Protein AF-A0A7X6VPK9-F1 (afdb_monomer_lite)

pLDDT: mean 90.17, std 12.31, range [36.31, 98.5]

Sequence (215 aa):
MKAKDILNLPKNESSLSIAKSYLQSTTLNIKEQEKLFLFILGILNELDRYQDLLSDGKEYLSQIYEPNETYNQILKLLFDAALKLEQFDLAKHYLNERAKYTKILDNYLITDDNISLKKQAKEPYHELLLMALKEAIPKDYKKKYYLELLDYYLASENYLEAENILNNLKVFTNENYPREELKILMALKKHSKAEELANLYQEDLTIGLIPSVLA

Secondary structure (DSSP, 8-state):
--HHHHTTS-SSHHHHHHHHHHHHHS---HHHHHHHHHHHHHHHHHTT-HHHHHHHHHHHHTT-SS--HHHHHHHHHHHHHHHHTT-HHHHHHHHHHHHHHS-GGGHHHHHHHHHHHHHHTT---HHHHHHHHHS---HHHHHHHHHHHHHHHHHTT-HHHHHHHHHHHHHHH----HHHHHHHHHHTT-HHHHHHHHHHHHHHHHHTT------

Foldseek 3Di:
DDLVVLLPDDLEPVSLVVLVVCLVPDDDDPVSNLSSLLSNLVSCVVVLVLVVLLVSLVVVLVVDPDDDPSNLSSLVSNLVSCVVVVVLVSNVVSLVVSCVVDDPLCCLVSLVSVLSSCVSVVHDNLVSLVVSCVDDHDLVSNLVSLVVNLVVCVVVVVLVSNVVSQVVSCVSPVDDDLVSVLSSCVSVVVVVVSVVSVVVVVVVVVVVPPDPDDD

Radius of gyration: 24.0 Å; chains: 1; bounding box: 74×29×63 Å

Structure (mmCIF, N/CA/C/O backbone):
data_AF-A0A7X6VPK9-F1
#
_entry.id   AF-A0A7X6VPK9-F1
#
loop_
_atom_site.group_PDB
_atom_site.id
_atom_site.type_symbol
_atom_site.label_atom_id
_atom_site.label_alt_id
_atom_site.label_comp_id
_atom_site.label_asym_id
_atom_site.label_entity_id
_atom_site.label_seq_id
_atom_site.pdbx_PDB_ins_code
_atom_site.Cartn_x
_atom_site.Cartn_y
_atom_site.Cartn_z
_atom_site.occupancy
_atom_site.B_iso_or_equiv
_atom_site.auth_seq_id
_atom_site.auth_comp_id
_atom_site.auth_asym_id
_atom_site.auth_atom_id
_atom_site.pdbx_PDB_model_num
ATOM 1 N N . MET A 1 1 ? 7.580 5.435 -35.870 1.00 68.50 1 MET A N 1
ATOM 2 C CA . MET A 1 1 ? 6.936 5.616 -34.554 1.00 68.50 1 MET A CA 1
ATOM 3 C C . MET A 1 1 ? 7.948 6.278 -33.634 1.00 68.50 1 MET A C 1
ATOM 5 O O . MET A 1 1 ? 9.104 5.878 -33.683 1.00 68.50 1 MET A O 1
ATOM 9 N N . LYS A 1 2 ? 7.572 7.328 -32.902 1.00 83.44 2 LYS A N 1
ATOM 10 C CA . LYS A 1 2 ? 8.453 8.018 -31.944 1.00 83.44 2 LYS A CA 1
ATOM 11 C C . LYS A 1 2 ? 8.230 7.457 -30.538 1.00 83.44 2 LYS A C 1
ATOM 13 O O . LYS A 1 2 ? 7.156 6.935 -30.257 1.00 83.44 2 LYS A O 1
ATOM 18 N N . ALA A 1 3 ? 9.188 7.650 -29.629 1.00 81.31 3 ALA A N 1
ATOM 19 C CA . ALA A 1 3 ? 9.074 7.219 -28.229 1.00 81.31 3 ALA A CA 1
ATOM 20 C C . ALA A 1 3 ? 7.762 7.691 -27.572 1.00 81.31 3 ALA A C 1
ATOM 22 O O . ALA A 1 3 ? 7.088 6.922 -26.896 1.00 81.31 3 ALA A O 1
ATOM 23 N N . LYS A 1 4 ? 7.343 8.935 -27.845 1.00 88.00 4 LYS A N 1
ATOM 24 C CA . LYS A 1 4 ? 6.079 9.495 -27.345 1.00 88.00 4 LYS A CA 1
ATOM 25 C C . LYS A 1 4 ? 4.844 8.694 -27.777 1.00 88.00 4 LYS A C 1
ATOM 27 O O . LYS A 1 4 ? 3.903 8.602 -27.000 1.00 88.00 4 LYS A O 1
ATOM 32 N N . ASP A 1 5 ? 4.839 8.131 -28.983 1.00 89.81 5 ASP A N 1
ATOM 33 C CA . ASP A 1 5 ? 3.707 7.342 -29.482 1.00 89.81 5 ASP A CA 1
ATOM 34 C C . ASP A 1 5 ? 3.599 6.020 -28.707 1.00 89.81 5 ASP A C 1
ATOM 36 O O . ASP A 1 5 ? 2.502 5.588 -28.368 1.00 89.81 5 ASP A O 1
ATOM 40 N N . ILE A 1 6 ? 4.747 5.429 -28.358 1.00 92.19 6 ILE A N 1
ATOM 41 C CA . ILE A 1 6 ? 4.839 4.173 -27.600 1.00 92.19 6 ILE A CA 1
ATOM 42 C C . ILE A 1 6 ? 4.345 4.353 -26.169 1.00 92.19 6 ILE A C 1
ATOM 44 O O . ILE A 1 6 ? 3.589 3.525 -25.675 1.00 92.19 6 ILE A O 1
ATOM 48 N N . LEU A 1 7 ? 4.725 5.456 -25.521 1.00 92.94 7 LEU A N 1
ATOM 49 C CA . LEU A 1 7 ? 4.329 5.759 -24.140 1.00 92.94 7 LEU A CA 1
ATOM 50 C C . LEU A 1 7 ? 2.810 5.930 -23.956 1.00 92.94 7 LEU A C 1
ATOM 52 O O . LEU A 1 7 ? 2.336 5.913 -22.825 1.00 92.94 7 LEU A O 1
ATOM 56 N N . ASN A 1 8 ? 2.054 6.103 -25.046 1.00 93.94 8 ASN A N 1
ATOM 57 C CA . ASN A 1 8 ? 0.594 6.223 -25.023 1.00 93.94 8 ASN A CA 1
ATOM 58 C C . ASN A 1 8 ? -0.126 4.913 -25.379 1.00 93.94 8 ASN A C 1
ATOM 60 O O . ASN A 1 8 ? -1.355 4.896 -25.453 1.00 93.94 8 ASN A O 1
ATOM 64 N N . LEU A 1 9 ? 0.608 3.830 -25.649 1.00 94.19 9 LEU A N 1
ATOM 65 C CA . LEU A 1 9 ? -0.001 2.543 -25.962 1.00 94.19 9 LEU A CA 1
ATOM 66 C C . LEU A 1 9 ? -0.698 1.950 -24.724 1.00 94.19 9 LEU A C 1
ATOM 68 O O . LEU A 1 9 ? -0.256 2.173 -23.594 1.00 94.19 9 LEU A O 1
ATOM 72 N N . PRO A 1 10 ? -1.768 1.154 -24.913 1.00 95.12 10 PRO A N 1
ATOM 73 C CA . PRO A 1 10 ? -2.389 0.425 -23.812 1.00 95.12 10 PRO A CA 1
ATOM 74 C C . PRO A 1 10 ? -1.385 -0.537 -23.176 1.00 95.12 10 PRO A C 1
ATOM 76 O O . PRO A 1 10 ? -0.565 -1.131 -23.873 1.00 95.12 10 PRO A O 1
ATOM 79 N N . LYS A 1 11 ? -1.459 -0.739 -21.862 1.00 94.69 11 LYS A N 1
ATOM 80 C CA . LYS A 1 11 ? -0.531 -1.628 -21.160 1.00 94.69 11 LYS A CA 1
ATOM 81 C C . LYS A 1 11 ? -0.928 -3.098 -21.347 1.00 94.69 11 LYS A C 1
ATOM 83 O O . LYS A 1 11 ? -1.770 -3.613 -20.625 1.00 94.69 11 LYS A O 1
ATOM 88 N N . ASN A 1 12 ? -0.360 -3.754 -22.357 1.00 96.50 12 ASN A N 1
ATOM 89 C CA . ASN A 1 12 ? -0.596 -5.164 -22.674 1.00 96.50 12 ASN A CA 1
ATOM 90 C C . ASN A 1 12 ? 0.651 -5.817 -23.305 1.00 96.50 12 ASN A C 1
ATOM 92 O O . ASN A 1 12 ? 1.631 -5.135 -23.604 1.00 96.50 12 ASN A O 1
ATOM 96 N N . GLU A 1 13 ? 0.604 -7.131 -23.546 1.00 95.62 13 GLU A N 1
ATOM 97 C CA . GLU A 1 13 ? 1.726 -7.912 -24.105 1.00 95.62 13 GLU A CA 1
ATOM 98 C C . GLU A 1 13 ? 2.218 -7.411 -25.479 1.00 95.62 13 GLU A C 1
ATOM 100 O O . GLU A 1 13 ? 3.420 -7.408 -25.766 1.00 95.62 13 GLU A O 1
ATOM 105 N N . SER A 1 14 ? 1.312 -6.924 -26.335 1.00 95.88 14 SER A N 1
ATOM 106 C CA . SER A 1 14 ? 1.700 -6.363 -27.639 1.00 95.88 14 SER A CA 1
ATOM 107 C C . SER A 1 14 ? 2.510 -5.080 -27.465 1.00 95.88 14 SER A C 1
ATOM 109 O O . SER A 1 14 ? 3.576 -4.930 -28.061 1.00 95.88 14 SER A O 1
ATOM 111 N N . SER A 1 15 ? 2.051 -4.177 -26.598 1.00 96.31 15 SER A N 1
ATOM 112 C CA . SER A 1 15 ? 2.765 -2.940 -26.279 1.00 96.31 15 SER A CA 1
ATOM 113 C C . SER A 1 15 ? 4.097 -3.199 -25.580 1.00 96.31 15 SER A C 1
ATOM 115 O O . SER A 1 15 ? 5.062 -2.489 -25.851 1.00 96.31 15 SER A O 1
ATOM 117 N N . LEU A 1 16 ? 4.182 -4.235 -24.736 1.00 96.25 16 LEU A N 1
ATOM 118 C CA . LEU A 1 16 ? 5.433 -4.663 -24.106 1.00 96.25 16 LEU A CA 1
ATOM 119 C C . LEU A 1 16 ? 6.471 -5.062 -25.158 1.00 96.25 16 LEU A C 1
ATOM 121 O O . LEU A 1 16 ? 7.607 -4.588 -25.122 1.00 96.25 16 LEU A O 1
ATOM 125 N N . SER A 1 17 ? 6.057 -5.891 -26.118 1.00 95.06 17 SER A N 1
ATOM 126 C CA . SER A 1 17 ? 6.907 -6.340 -27.225 1.00 95.06 17 SER A CA 1
ATOM 127 C C . SER A 1 17 ? 7.396 -5.153 -28.054 1.00 95.06 17 SER A C 1
ATOM 129 O O . SER A 1 17 ? 8.593 -5.005 -28.290 1.00 95.06 17 SER A O 1
ATOM 131 N N . ILE A 1 18 ? 6.478 -4.253 -28.417 1.00 95.19 18 ILE A N 1
ATOM 132 C CA . ILE A 1 18 ? 6.784 -3.029 -29.164 1.00 95.19 18 ILE A CA 1
ATOM 133 C C . ILE A 1 18 ? 7.797 -2.154 -28.412 1.00 95.19 18 ILE A C 1
ATOM 135 O O . ILE A 1 18 ? 8.779 -1.700 -29.003 1.00 95.19 18 ILE A O 1
ATOM 139 N N . ALA A 1 19 ? 7.573 -1.916 -27.118 1.00 94.94 19 ALA A N 1
ATOM 140 C CA . ALA A 1 19 ? 8.435 -1.067 -26.304 1.00 94.94 19 ALA A CA 1
ATOM 141 C C . ALA A 1 19 ? 9.838 -1.669 -26.132 1.00 94.94 19 ALA A C 1
ATOM 143 O O . ALA A 1 19 ? 10.826 -0.956 -26.321 1.00 94.94 19 ALA A O 1
ATOM 144 N N . LYS A 1 20 ? 9.940 -2.980 -25.854 1.00 93.69 20 LYS A N 1
ATOM 145 C CA . LYS A 1 20 ? 11.228 -3.687 -25.745 1.00 93.69 20 LYS A CA 1
ATOM 146 C C . LYS A 1 20 ? 11.998 -3.667 -27.068 1.00 93.69 20 LYS A C 1
ATOM 148 O O . LYS A 1 20 ? 13.184 -3.341 -27.068 1.00 93.69 20 LYS A O 1
ATOM 153 N N . SER A 1 21 ? 11.336 -3.934 -28.196 1.00 93.75 21 SER A N 1
ATOM 154 C CA . SER A 1 21 ? 11.979 -3.860 -29.514 1.00 93.75 21 SER A CA 1
ATOM 155 C C . SER A 1 21 ? 12.481 -2.453 -29.826 1.00 93.75 21 SER A C 1
ATOM 157 O O . SER A 1 21 ? 13.609 -2.297 -30.282 1.00 93.75 21 SER A O 1
ATOM 159 N N . TYR A 1 22 ? 11.684 -1.421 -29.536 1.00 93.94 22 TYR A N 1
ATOM 160 C CA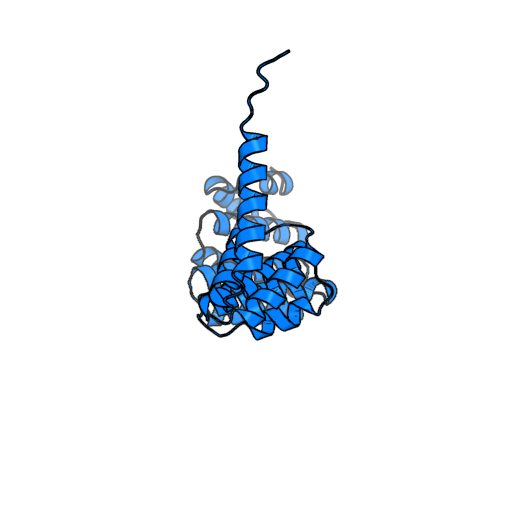 . TYR A 1 22 ? 12.078 -0.038 -29.797 1.00 93.94 22 TYR A CA 1
ATOM 161 C C . TYR A 1 22 ? 13.283 0.404 -28.958 1.00 93.94 22 TYR A C 1
ATOM 163 O O . TYR A 1 22 ? 14.151 1.104 -29.481 1.00 93.94 22 TYR A O 1
ATOM 171 N N . LEU A 1 23 ? 13.356 -0.033 -27.694 1.00 89.88 23 LEU A N 1
ATOM 172 C CA . LEU A 1 23 ? 14.494 0.208 -26.801 1.00 89.88 23 LEU A CA 1
ATOM 173 C C . LEU A 1 23 ? 15.796 -0.406 -27.348 1.00 89.88 23 LEU A C 1
ATOM 175 O O . LEU A 1 23 ? 16.858 0.187 -27.196 1.00 89.88 23 LEU A O 1
ATOM 179 N N . GLN A 1 24 ? 15.716 -1.568 -28.003 1.00 88.31 24 GLN A N 1
ATOM 180 C CA . GLN A 1 24 ? 16.872 -2.261 -28.588 1.00 88.31 24 GLN A CA 1
ATOM 181 C C . GLN A 1 24 ? 17.277 -1.710 -29.960 1.00 88.31 24 GLN A C 1
ATOM 183 O O . GLN A 1 24 ? 18.457 -1.702 -30.302 1.00 88.31 24 GLN A O 1
ATOM 188 N N . SER A 1 25 ? 16.307 -1.280 -30.771 1.00 87.56 25 SER A N 1
ATOM 189 C CA . SER A 1 25 ? 16.537 -0.910 -32.172 1.00 87.56 25 SER A CA 1
ATOM 190 C C . SER A 1 25 ? 16.832 0.573 -32.392 1.00 87.56 25 SER A C 1
ATOM 192 O O . SER A 1 25 ? 17.118 0.968 -33.522 1.00 87.56 25 SER A O 1
ATOM 194 N N . THR A 1 26 ? 16.695 1.410 -31.361 1.00 88.69 26 THR A N 1
ATOM 195 C CA . THR A 1 26 ? 16.714 2.871 -31.503 1.00 88.69 26 THR A CA 1
ATOM 196 C C . THR A 1 26 ? 17.676 3.506 -30.512 1.00 88.69 26 THR A C 1
ATOM 198 O O . THR A 1 26 ? 17.594 3.258 -29.314 1.00 88.69 26 THR A O 1
ATOM 201 N N . THR A 1 27 ? 18.542 4.399 -30.991 1.00 88.25 27 THR A N 1
ATOM 202 C CA . THR A 1 27 ? 19.363 5.240 -30.113 1.00 88.25 27 THR A CA 1
ATOM 203 C C . THR A 1 27 ? 18.486 6.309 -29.463 1.00 88.25 27 THR A C 1
ATOM 205 O O . THR A 1 27 ? 17.995 7.211 -30.144 1.00 88.25 27 THR A O 1
ATOM 208 N N . LEU A 1 28 ? 18.286 6.208 -28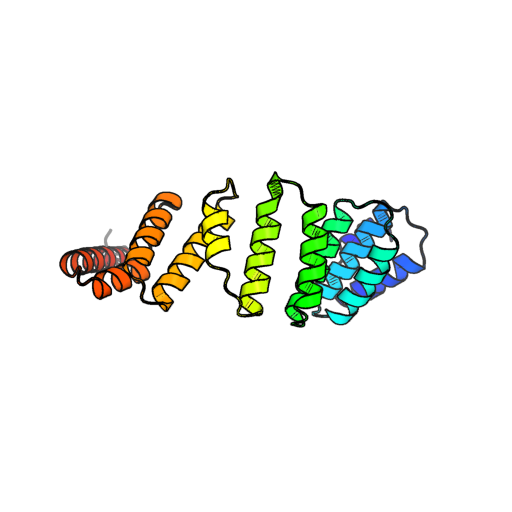.151 1.00 87.25 28 LEU A N 1
ATOM 209 C CA . LEU A 1 28 ? 17.494 7.145 -27.353 1.00 87.25 28 LEU A CA 1
ATOM 210 C C . LEU A 1 28 ? 18.401 8.018 -26.493 1.00 87.25 28 LEU A C 1
ATOM 212 O O . LEU A 1 28 ? 19.494 7.607 -26.106 1.00 87.25 28 LEU A O 1
ATOM 216 N N . ASN A 1 29 ? 17.937 9.223 -26.163 1.00 90.00 29 ASN A N 1
ATOM 217 C CA . ASN A 1 29 ? 18.582 9.975 -25.091 1.00 90.00 29 ASN A CA 1
ATOM 218 C C . ASN A 1 29 ? 18.190 9.398 -23.719 1.00 90.00 29 ASN A C 1
ATOM 220 O O . ASN A 1 29 ? 17.161 8.734 -23.589 1.00 90.00 29 ASN A O 1
ATOM 224 N N . ILE A 1 30 ? 18.977 9.712 -22.687 1.00 87.50 30 ILE A N 1
ATOM 225 C CA . ILE A 1 30 ? 18.808 9.170 -21.327 1.00 87.50 30 ILE A CA 1
ATOM 226 C C . ILE A 1 30 ? 17.374 9.358 -20.806 1.00 87.50 30 ILE A C 1
ATOM 228 O O . ILE A 1 30 ? 16.777 8.417 -20.297 1.00 87.50 30 ILE A O 1
ATOM 232 N N . LYS A 1 31 ? 16.768 10.536 -21.004 1.00 87.94 31 LYS A N 1
ATOM 233 C CA . LYS A 1 31 ? 15.406 10.820 -20.513 1.00 87.94 31 LYS A CA 1
ATOM 234 C C . LYS A 1 31 ? 14.332 10.020 -21.249 1.00 87.94 31 LYS A C 1
ATOM 236 O O . LYS A 1 31 ? 13.313 9.663 -20.662 1.00 87.94 31 LYS A O 1
ATOM 241 N N . GLU A 1 32 ? 14.503 9.796 -22.549 1.00 90.19 32 GLU A N 1
ATOM 242 C CA . GLU A 1 32 ? 13.591 8.955 -23.333 1.00 90.19 32 GLU A CA 1
ATOM 243 C C . GLU A 1 32 ? 13.724 7.488 -22.935 1.00 90.19 32 GLU A C 1
ATOM 245 O O . GLU A 1 32 ? 12.709 6.809 -22.781 1.00 90.19 32 GLU A O 1
ATOM 250 N N . GLN A 1 33 ? 14.958 7.033 -22.717 1.00 89.56 33 GLN A N 1
ATOM 251 C CA . GLN A 1 33 ? 15.260 5.690 -22.242 1.00 89.56 33 GLN A CA 1
ATOM 252 C C . GLN A 1 33 ? 14.630 5.436 -20.866 1.00 89.56 33 GLN A C 1
ATOM 254 O O . GLN A 1 33 ? 13.907 4.460 -20.709 1.00 89.56 33 GLN A O 1
ATOM 259 N N . GLU A 1 34 ? 14.821 6.349 -19.911 1.00 90.12 34 GLU A N 1
ATOM 260 C CA . GLU A 1 34 ? 14.220 6.315 -18.570 1.00 90.12 34 GLU A CA 1
ATOM 261 C C . GLU A 1 34 ? 12.697 6.189 -18.605 1.00 90.12 34 GLU A C 1
ATOM 263 O O . GLU A 1 34 ? 12.121 5.301 -17.978 1.00 90.12 34 GLU A O 1
ATOM 268 N N . LYS A 1 35 ? 12.029 7.051 -19.378 1.00 91.69 35 LYS A N 1
ATOM 269 C CA . LYS A 1 35 ? 10.565 7.033 -19.487 1.00 91.69 35 LYS A CA 1
ATOM 270 C C . LYS A 1 35 ? 10.048 5.760 -20.137 1.00 91.69 35 LYS A C 1
ATOM 272 O O . LYS A 1 35 ? 9.039 5.217 -19.694 1.00 91.69 35 LYS A O 1
ATOM 277 N N . LEU A 1 36 ? 10.712 5.301 -21.197 1.00 93.25 36 LEU A N 1
ATOM 278 C CA . LEU A 1 36 ? 10.318 4.081 -21.891 1.00 93.25 36 LEU A CA 1
ATOM 279 C C . LEU A 1 36 ? 10.530 2.852 -21.011 1.00 93.25 36 LEU A C 1
ATOM 281 O O . LEU A 1 36 ? 9.686 1.961 -20.991 1.00 93.25 36 LEU A O 1
ATOM 285 N N . PHE A 1 37 ? 11.619 2.828 -20.250 1.00 93.69 37 PHE A N 1
ATOM 286 C CA . PHE A 1 37 ? 11.896 1.749 -19.323 1.00 93.69 37 PHE A CA 1
ATOM 287 C C . PHE A 1 37 ? 10.881 1.708 -18.174 1.00 93.69 37 PHE A C 1
ATOM 289 O O . PHE A 1 37 ? 10.302 0.658 -17.898 1.00 93.69 37 PHE A O 1
ATOM 296 N N . LEU A 1 38 ? 10.566 2.859 -17.574 1.00 95.00 38 LEU A N 1
ATOM 297 C CA . LEU A 1 38 ? 9.499 2.955 -16.578 1.00 95.00 38 LEU A CA 1
ATOM 298 C C . LEU A 1 38 ? 8.146 2.490 -17.142 1.00 95.00 38 LEU A C 1
ATOM 300 O O . LEU A 1 38 ? 7.399 1.795 -16.458 1.00 95.00 38 LEU A O 1
ATOM 304 N N . PHE A 1 39 ? 7.837 2.831 -18.396 1.00 96.12 39 PHE A N 1
ATOM 305 C CA . PHE A 1 39 ? 6.634 2.348 -19.074 1.00 96.12 39 PHE A CA 1
ATOM 306 C C . PHE A 1 39 ? 6.637 0.822 -19.244 1.00 96.12 39 PHE A C 1
ATOM 308 O O . PHE A 1 39 ? 5.626 0.190 -18.951 1.00 96.12 39 PHE A O 1
ATOM 315 N N . ILE A 1 40 ? 7.765 0.220 -19.641 1.00 96.81 40 ILE A N 1
ATOM 316 C CA . ILE A 1 40 ? 7.929 -1.241 -19.732 1.00 96.81 40 ILE A CA 1
ATOM 317 C C . ILE A 1 40 ? 7.657 -1.906 -18.380 1.00 96.81 40 ILE A C 1
ATOM 319 O O . ILE A 1 40 ? 6.836 -2.821 -18.318 1.00 96.81 40 ILE A O 1
ATOM 323 N N . LEU A 1 41 ? 8.278 -1.428 -17.295 1.00 97.62 41 LEU A N 1
ATOM 324 C CA . LEU A 1 41 ? 8.013 -1.958 -15.952 1.00 97.62 41 LEU A CA 1
ATOM 325 C C . LEU A 1 41 ? 6.550 -1.764 -15.546 1.00 97.62 41 LEU A C 1
ATOM 327 O O . LEU A 1 41 ? 5.939 -2.656 -14.963 1.00 97.62 41 LEU A O 1
ATOM 331 N N . GLY A 1 42 ? 5.969 -0.619 -15.905 1.00 97.25 42 GLY A N 1
ATOM 332 C CA . GLY A 1 42 ? 4.556 -0.339 -15.707 1.00 97.25 42 GLY A CA 1
ATOM 333 C C . GLY A 1 42 ? 3.649 -1.337 -16.425 1.00 97.25 42 GLY A C 1
ATOM 334 O O . GLY A 1 42 ? 2.620 -1.691 -15.865 1.00 97.25 42 GLY A O 1
ATOM 335 N N . ILE A 1 43 ? 4.012 -1.811 -17.623 1.00 97.81 43 ILE A N 1
ATOM 336 C CA . ILE A 1 43 ? 3.274 -2.872 -18.325 1.00 97.81 43 ILE A CA 1
ATOM 337 C C . ILE A 1 43 ? 3.444 -4.215 -17.612 1.00 97.81 43 ILE A C 1
ATOM 339 O O . ILE A 1 43 ? 2.453 -4.903 -17.390 1.00 97.81 43 ILE A O 1
ATOM 343 N N . LEU A 1 44 ? 4.673 -4.578 -17.230 1.00 98.25 44 LEU A N 1
ATOM 344 C CA . LEU A 1 44 ? 4.935 -5.829 -16.508 1.00 98.25 44 LEU A CA 1
ATOM 345 C C . LEU A 1 44 ? 4.129 -5.910 -15.205 1.00 98.25 44 LEU A C 1
ATOM 347 O O . LEU A 1 44 ? 3.611 -6.975 -14.882 1.00 98.25 44 LEU A O 1
ATOM 351 N N . ASN A 1 45 ? 3.975 -4.783 -14.504 1.00 97.25 45 ASN A N 1
ATOM 352 C CA . ASN A 1 45 ? 3.168 -4.696 -13.293 1.00 97.25 45 ASN A CA 1
ATOM 353 C C . ASN A 1 45 ? 1.678 -4.984 -13.548 1.00 97.25 45 ASN A C 1
ATOM 355 O O . ASN A 1 45 ? 1.086 -5.750 -12.801 1.00 97.25 45 ASN A O 1
ATOM 359 N N . GLU A 1 46 ? 1.067 -4.408 -14.594 1.00 96.94 46 GLU A N 1
ATOM 360 C CA . GLU A 1 46 ? -0.352 -4.680 -14.924 1.00 96.94 46 GLU A CA 1
ATOM 361 C C . GLU A 1 46 ? -0.595 -6.124 -15.372 1.00 96.94 46 GLU A C 1
ATOM 363 O O . GLU A 1 46 ? -1.705 -6.632 -15.268 1.00 96.94 46 GLU A O 1
ATOM 368 N N . LEU A 1 47 ? 0.433 -6.767 -15.928 1.00 97.25 47 LEU A N 1
ATOM 369 C CA . LEU A 1 47 ? 0.372 -8.149 -16.398 1.00 97.25 47 LEU A CA 1
ATOM 370 C C . LEU A 1 47 ? 0.723 -9.160 -15.296 1.00 97.25 47 LEU A C 1
ATOM 372 O O . LEU A 1 47 ? 0.887 -10.340 -15.599 1.00 97.25 47 LEU A O 1
ATOM 376 N N . ASP A 1 48 ? 0.895 -8.706 -14.049 1.00 97.88 48 ASP A N 1
ATOM 377 C CA . ASP A 1 48 ? 1.326 -9.518 -12.904 1.00 97.88 48 ASP A CA 1
ATOM 378 C C . ASP A 1 48 ? 2.654 -10.274 -13.143 1.00 97.88 48 ASP A C 1
ATOM 380 O O . ASP A 1 48 ? 2.964 -11.279 -12.497 1.00 97.88 48 ASP A O 1
ATOM 384 N N . ARG A 1 49 ? 3.501 -9.779 -14.057 1.00 98.06 49 ARG A N 1
ATOM 385 C CA . ARG A 1 49 ? 4.809 -10.364 -14.400 1.00 98.06 49 ARG A CA 1
ATOM 386 C C . ARG A 1 49 ? 5.899 -9.866 -13.456 1.00 98.06 49 ARG A C 1
ATOM 388 O O . ARG A 1 49 ? 6.920 -9.317 -13.869 1.00 98.06 49 ARG A O 1
ATOM 395 N N . TYR A 1 50 ? 5.676 -10.064 -12.160 1.00 98.31 50 TYR A N 1
ATOM 396 C CA . TYR A 1 50 ? 6.503 -9.491 -11.097 1.00 98.31 50 TYR A CA 1
ATOM 397 C C . TYR A 1 50 ? 7.959 -9.978 -11.113 1.00 98.31 50 TYR A C 1
ATOM 399 O O . TYR A 1 50 ? 8.861 -9.195 -10.836 1.00 98.31 50 TYR A O 1
ATOM 407 N N . GLN A 1 51 ? 8.214 -11.240 -11.478 1.00 98.00 51 GLN A N 1
ATOM 408 C CA . GLN A 1 51 ? 9.584 -11.771 -11.576 1.00 98.00 51 GLN A CA 1
ATOM 409 C C . GLN A 1 51 ? 10.388 -11.070 -12.679 1.00 98.00 51 GLN A C 1
ATOM 411 O O . GLN A 1 51 ? 11.528 -10.665 -12.455 1.00 98.00 51 GLN A O 1
ATOM 416 N N . ASP A 1 52 ? 9.772 -10.866 -13.847 1.00 97.56 52 ASP A N 1
ATOM 417 C CA . ASP A 1 52 ? 10.402 -10.149 -14.958 1.00 97.56 52 ASP A CA 1
ATOM 418 C C . ASP A 1 52 ? 10.614 -8.676 -14.603 1.00 97.56 52 ASP A C 1
ATOM 420 O O . ASP A 1 52 ? 11.671 -8.119 -14.885 1.00 97.56 52 ASP A O 1
ATOM 424 N N . LEU A 1 53 ? 9.641 -8.058 -13.921 1.00 98.19 53 LEU A N 1
ATOM 425 C CA . LEU A 1 53 ? 9.752 -6.687 -13.420 1.00 98.19 53 LEU A CA 1
ATOM 426 C C . LEU A 1 53 ? 10.952 -6.543 -12.475 1.00 98.19 53 LEU A C 1
ATOM 428 O O . LEU A 1 53 ? 11.745 -5.615 -12.637 1.00 98.19 53 LEU A O 1
ATOM 432 N N . LEU A 1 54 ? 11.116 -7.470 -11.524 1.00 98.00 54 LEU A N 1
ATOM 433 C CA . LEU A 1 54 ? 12.250 -7.479 -10.600 1.00 98.00 54 LEU A CA 1
ATOM 434 C C . LEU A 1 54 ? 13.588 -7.642 -11.325 1.00 98.00 54 LEU A C 1
ATOM 436 O O . LEU A 1 54 ? 14.534 -6.911 -11.025 1.00 98.00 54 LEU A O 1
ATOM 440 N N . SER A 1 55 ? 13.667 -8.583 -12.270 1.00 96.75 55 SER A N 1
ATOM 441 C CA . SER A 1 55 ? 14.882 -8.837 -13.047 1.00 96.75 55 SER A CA 1
ATOM 442 C C . SER A 1 55 ? 15.274 -7.615 -13.879 1.00 96.75 55 SER A C 1
ATOM 444 O O . SER A 1 55 ? 16.362 -7.066 -13.686 1.00 96.75 55 SER A O 1
ATOM 446 N N . ASP A 1 56 ? 14.366 -7.150 -14.741 1.00 94.69 56 ASP A N 1
ATOM 447 C CA . ASP A 1 56 ? 14.605 -6.028 -15.649 1.00 94.69 56 ASP A CA 1
ATOM 448 C C . ASP A 1 56 ? 14.911 -4.756 -14.839 1.00 94.69 56 ASP A C 1
ATOM 450 O O . ASP A 1 56 ? 15.885 -4.047 -15.103 1.00 94.69 56 ASP A O 1
ATOM 454 N N . GLY A 1 57 ? 14.104 -4.456 -13.815 1.00 95.50 57 GLY A N 1
ATOM 455 C CA . GLY A 1 57 ? 14.260 -3.238 -13.024 1.00 95.50 57 GLY A CA 1
ATOM 456 C C . GLY A 1 57 ? 15.559 -3.201 -12.219 1.00 95.50 57 GLY A C 1
ATOM 457 O O . GLY A 1 57 ? 16.195 -2.149 -12.148 1.00 95.50 57 GLY A O 1
ATOM 458 N N . LYS A 1 58 ? 16.011 -4.335 -11.668 1.00 94.25 58 LYS A N 1
ATOM 459 C CA . LYS A 1 58 ? 17.313 -4.421 -10.987 1.00 94.25 58 LYS A CA 1
ATOM 460 C C . LYS A 1 58 ? 18.472 -4.184 -11.953 1.00 94.25 58 LYS A C 1
ATOM 462 O O . LYS A 1 58 ? 19.402 -3.454 -11.609 1.00 94.25 58 LYS A O 1
ATOM 467 N N . GLU A 1 59 ? 18.423 -4.795 -13.136 1.00 92.12 59 GLU A N 1
ATOM 468 C CA . GLU A 1 59 ? 19.439 -4.593 -14.170 1.00 92.12 59 GLU A CA 1
ATOM 469 C C . GLU A 1 59 ? 19.532 -3.112 -14.543 1.00 92.12 59 GLU A C 1
ATOM 471 O O . GLU A 1 59 ? 20.618 -2.535 -14.538 1.00 92.12 59 GLU A O 1
ATOM 476 N N . TYR A 1 60 ? 18.393 -2.461 -14.757 1.00 90.69 60 TYR A N 1
ATOM 477 C CA . TYR A 1 60 ? 18.365 -1.052 -15.114 1.00 90.69 60 TYR A CA 1
ATOM 478 C C . TYR A 1 60 ? 18.866 -0.123 -14.003 1.00 90.69 60 TYR A C 1
ATOM 480 O O . TYR A 1 60 ? 19.667 0.771 -14.272 1.00 90.69 60 TYR A O 1
ATOM 488 N N . LEU A 1 61 ? 18.471 -0.346 -12.742 1.00 90.44 61 LEU A N 1
ATOM 489 C CA . LEU A 1 61 ? 18.974 0.469 -11.628 1.00 90.44 61 LEU A CA 1
ATOM 490 C C . LEU A 1 61 ? 20.497 0.378 -11.477 1.00 90.44 61 LEU A C 1
ATOM 492 O O . LEU A 1 61 ? 21.111 1.357 -11.061 1.00 90.44 61 LEU A O 1
ATOM 496 N N . SER A 1 62 ? 21.116 -0.750 -11.848 1.00 88.19 62 SER A N 1
ATOM 497 C CA . SER A 1 62 ? 22.581 -0.899 -11.817 1.00 88.19 62 SER A CA 1
ATOM 498 C C . SER A 1 62 ? 23.318 -0.014 -12.833 1.00 88.19 62 SER A C 1
ATOM 500 O O . SER A 1 62 ? 24.523 0.194 -12.706 1.00 88.19 62 SER A O 1
ATOM 502 N N . GLN A 1 63 ? 22.597 0.524 -13.820 1.00 86.38 63 GLN A N 1
ATOM 503 C CA . GLN A 1 63 ? 23.128 1.382 -14.881 1.00 86.38 63 GLN A CA 1
ATOM 504 C C . GLN A 1 63 ? 22.904 2.878 -14.601 1.00 86.38 63 GLN A C 1
ATOM 506 O O . GLN A 1 63 ? 23.438 3.722 -15.322 1.00 86.38 63 GLN A O 1
ATOM 511 N N . ILE A 1 64 ? 22.127 3.228 -13.569 1.00 82.88 64 ILE A N 1
ATOM 512 C CA . ILE A 1 64 ? 21.867 4.623 -13.200 1.00 82.88 64 ILE A CA 1
ATOM 513 C C . ILE A 1 64 ? 22.967 5.124 -12.265 1.00 82.88 64 ILE A C 1
ATOM 515 O O . ILE A 1 64 ? 23.124 4.643 -11.146 1.00 82.88 64 ILE A O 1
ATOM 519 N N . TYR A 1 65 ? 23.692 6.147 -12.718 1.00 74.88 65 TYR A N 1
ATOM 520 C CA . TYR A 1 65 ? 24.743 6.799 -11.933 1.00 74.88 65 TYR A CA 1
ATOM 521 C C . TYR A 1 65 ? 24.198 7.816 -10.925 1.00 74.88 65 TYR A C 1
ATOM 523 O O . TYR A 1 65 ? 24.724 7.924 -9.820 1.00 74.88 65 TYR A O 1
ATOM 531 N N . GLU A 1 66 ? 23.145 8.553 -11.291 1.00 82.62 66 GLU A N 1
ATOM 532 C CA . GLU A 1 66 ? 22.565 9.608 -10.458 1.00 82.62 66 GLU A CA 1
ATOM 533 C C . GLU A 1 66 ? 21.075 9.345 -10.191 1.00 82.62 66 GLU A C 1
ATOM 535 O O . GLU A 1 66 ? 20.266 9.376 -11.124 1.00 82.62 66 GLU A O 1
ATOM 540 N N . PRO A 1 67 ? 20.688 9.099 -8.927 1.00 84.25 67 PRO A N 1
ATOM 541 C CA . PRO A 1 67 ? 19.295 8.928 -8.539 1.00 84.25 67 PRO A CA 1
ATOM 542 C C . PRO A 1 67 ? 18.454 10.154 -8.895 1.00 84.25 67 PRO A C 1
ATOM 544 O O . PRO A 1 67 ? 18.790 11.291 -8.562 1.00 84.25 67 PRO A O 1
ATOM 547 N N . ASN A 1 68 ? 17.327 9.910 -9.552 1.00 85.56 68 ASN A N 1
ATOM 548 C CA . ASN A 1 68 ? 16.373 10.933 -9.953 1.00 85.56 68 ASN A CA 1
ATOM 549 C C . ASN A 1 68 ? 14.930 10.486 -9.662 1.00 85.56 68 ASN A C 1
ATOM 551 O O . ASN A 1 68 ? 14.687 9.466 -9.017 1.00 85.56 68 ASN A O 1
ATOM 555 N N . GLU A 1 69 ? 13.955 11.262 -10.128 1.00 86.75 69 GLU A N 1
ATOM 556 C CA . GLU A 1 69 ? 12.537 10.945 -9.939 1.00 86.75 69 GLU A CA 1
ATOM 557 C C . GLU A 1 69 ? 12.163 9.573 -10.532 1.00 86.75 69 GLU A C 1
ATOM 559 O O . GLU A 1 69 ? 11.490 8.778 -9.878 1.00 86.75 69 GLU A O 1
ATOM 564 N N . THR A 1 70 ? 12.661 9.248 -11.731 1.00 88.25 70 THR A N 1
ATOM 565 C CA . THR A 1 70 ? 12.441 7.939 -12.366 1.00 88.25 70 THR A CA 1
ATOM 566 C C . THR A 1 70 ? 13.032 6.814 -11.519 1.00 88.25 70 THR A C 1
ATOM 568 O O . THR A 1 70 ? 12.387 5.788 -11.326 1.00 88.25 70 THR A O 1
ATOM 571 N N . TYR A 1 71 ? 14.229 7.012 -10.960 1.00 90.38 71 TYR A N 1
ATOM 572 C CA . TYR A 1 71 ? 14.867 6.047 -10.062 1.00 90.38 71 TYR A CA 1
ATOM 573 C C . TYR A 1 71 ? 13.972 5.718 -8.854 1.00 90.38 71 TYR A C 1
ATOM 575 O O . TYR A 1 71 ? 13.756 4.546 -8.544 1.00 90.38 71 TYR A O 1
ATOM 583 N N . ASN A 1 72 ? 13.378 6.733 -8.213 1.00 91.25 72 ASN A N 1
ATOM 584 C CA . ASN A 1 72 ? 12.449 6.533 -7.092 1.00 91.25 72 ASN A CA 1
ATOM 585 C C . ASN A 1 72 ? 11.180 5.770 -7.524 1.00 91.25 72 ASN A C 1
ATOM 587 O O . ASN A 1 72 ? 10.732 4.859 -6.825 1.00 91.25 72 ASN A O 1
ATOM 591 N N . GLN A 1 73 ? 10.634 6.084 -8.703 1.00 93.62 73 GLN A N 1
ATOM 592 C CA . GLN A 1 73 ? 9.455 5.403 -9.252 1.00 93.62 73 GLN A CA 1
ATOM 593 C C . GLN A 1 73 ? 9.729 3.929 -9.580 1.00 93.62 73 GLN A C 1
ATOM 595 O O . GLN A 1 73 ? 8.890 3.071 -9.309 1.00 93.62 73 GLN A O 1
ATOM 600 N N . ILE A 1 74 ? 10.917 3.611 -10.097 1.00 95.06 74 ILE A N 1
ATOM 601 C CA . ILE A 1 74 ? 11.334 2.225 -10.335 1.00 95.06 74 ILE A CA 1
ATOM 602 C C . ILE A 1 74 ? 11.493 1.477 -9.011 1.00 95.06 74 ILE A C 1
ATOM 604 O O . ILE A 1 74 ? 10.996 0.361 -8.888 1.00 95.06 74 ILE A O 1
ATOM 608 N N . LEU A 1 75 ? 12.113 2.089 -7.995 1.00 96.19 75 LEU A N 1
ATOM 609 C CA . LEU A 1 75 ? 12.204 1.485 -6.662 1.00 96.19 75 LEU A CA 1
ATOM 610 C C . LEU A 1 75 ? 10.827 1.179 -6.064 1.00 96.19 75 LEU A C 1
ATOM 612 O O . LEU A 1 75 ? 10.665 0.132 -5.444 1.00 96.19 75 LEU A O 1
ATOM 616 N N . LYS A 1 76 ? 9.829 2.046 -6.278 1.00 96.88 76 LYS A N 1
ATOM 617 C CA . LYS A 1 76 ? 8.443 1.777 -5.868 1.00 96.88 76 LYS A CA 1
ATOM 618 C C . LYS A 1 76 ? 7.862 0.551 -6.584 1.00 96.88 76 LYS A C 1
ATOM 620 O O . LYS A 1 76 ? 7.332 -0.330 -5.916 1.00 96.88 76 LYS A O 1
ATOM 625 N N . LEU A 1 77 ? 8.013 0.449 -7.906 1.00 97.88 77 LEU A N 1
ATOM 626 C CA . LEU A 1 77 ? 7.543 -0.724 -8.661 1.00 97.88 77 LEU A CA 1
ATOM 627 C C . LEU A 1 77 ? 8.234 -2.019 -8.210 1.00 97.88 77 LEU A C 1
ATOM 629 O O . LEU A 1 77 ? 7.584 -3.052 -8.078 1.00 97.88 77 LEU A O 1
ATOM 633 N N . LEU A 1 78 ? 9.539 -1.964 -7.938 1.00 98.19 78 LEU A N 1
ATOM 634 C CA . LEU A 1 78 ? 10.303 -3.102 -7.429 1.00 98.19 78 LEU A CA 1
ATOM 635 C C . LEU A 1 78 ? 9.878 -3.501 -6.011 1.00 98.19 78 LEU A C 1
ATOM 637 O O . LEU A 1 78 ? 9.756 -4.690 -5.724 1.00 98.19 78 LEU A O 1
ATOM 641 N N . PHE A 1 79 ? 9.620 -2.522 -5.139 1.00 98.50 79 PHE A N 1
ATOM 642 C CA . PHE A 1 79 ? 9.047 -2.754 -3.815 1.00 98.50 79 PHE A CA 1
ATOM 643 C C . PHE A 1 79 ? 7.694 -3.468 -3.918 1.00 98.50 79 PHE A C 1
ATOM 645 O O . PHE A 1 79 ? 7.514 -4.511 -3.291 1.00 98.50 79 PHE A O 1
ATOM 652 N N . ASP A 1 80 ? 6.777 -2.955 -4.743 1.00 98.19 80 ASP A N 1
ATOM 653 C CA . ASP A 1 80 ? 5.440 -3.531 -4.910 1.00 98.19 80 ASP A CA 1
ATOM 654 C C . ASP A 1 80 ? 5.505 -4.952 -5.488 1.00 98.19 80 ASP A C 1
ATOM 656 O O . ASP A 1 80 ? 4.837 -5.854 -4.983 1.00 98.19 80 ASP A O 1
ATOM 660 N N . ALA A 1 81 ? 6.358 -5.184 -6.490 1.00 98.44 81 ALA A N 1
ATOM 661 C CA . ALA A 1 81 ? 6.566 -6.504 -7.079 1.00 98.44 81 ALA A CA 1
ATOM 662 C C . ALA A 1 81 ? 7.156 -7.507 -6.074 1.00 98.44 81 ALA A C 1
ATOM 664 O O . ALA A 1 81 ? 6.669 -8.633 -5.966 1.00 98.44 81 ALA A O 1
ATOM 665 N N . ALA A 1 82 ? 8.172 -7.103 -5.304 1.00 98.44 82 ALA A N 1
ATOM 666 C CA . ALA A 1 82 ? 8.751 -7.942 -4.256 1.00 98.44 82 ALA A CA 1
ATOM 667 C C . ALA A 1 82 ? 7.717 -8.275 -3.172 1.00 98.44 82 ALA A C 1
ATOM 669 O O . ALA A 1 82 ? 7.650 -9.413 -2.712 1.00 98.44 82 ALA A O 1
ATOM 670 N N . LEU A 1 83 ? 6.878 -7.303 -2.807 1.00 98.00 83 LEU A N 1
ATOM 671 C CA . LEU A 1 83 ? 5.808 -7.477 -1.836 1.00 98.00 83 LEU A CA 1
ATOM 672 C C . LEU A 1 83 ? 4.740 -8.467 -2.344 1.00 98.00 83 LEU A C 1
ATOM 674 O O . LEU A 1 83 ? 4.364 -9.380 -1.617 1.00 98.00 83 LEU A O 1
ATOM 678 N N . LYS A 1 84 ? 4.325 -8.363 -3.615 1.00 97.88 84 LYS A N 1
ATOM 679 C CA . LYS A 1 84 ? 3.392 -9.306 -4.271 1.00 97.88 84 LYS A CA 1
ATOM 680 C C . LYS A 1 84 ? 3.916 -10.736 -4.355 1.00 97.88 84 LYS A C 1
ATOM 682 O O . LYS A 1 84 ? 3.127 -11.674 -4.338 1.00 97.88 84 LYS A O 1
ATOM 687 N N . LEU A 1 85 ? 5.232 -10.894 -4.451 1.00 97.88 85 LEU A N 1
ATOM 688 C CA . LEU A 1 85 ? 5.912 -12.188 -4.452 1.00 97.88 85 LEU A CA 1
ATOM 689 C C . LEU A 1 85 ? 6.262 -12.685 -3.041 1.00 97.88 85 LEU A C 1
ATOM 691 O O . LEU A 1 85 ? 6.969 -13.684 -2.921 1.00 97.88 85 LEU A O 1
ATOM 695 N N . GLU A 1 86 ? 5.818 -11.983 -1.992 1.00 97.81 86 GLU A N 1
ATOM 696 C CA . GLU A 1 86 ? 6.122 -12.270 -0.582 1.00 97.81 86 GLU A CA 1
ATOM 697 C C . GLU A 1 86 ? 7.635 -12.325 -0.275 1.00 97.81 86 GLU A C 1
ATOM 699 O O . GLU A 1 86 ? 8.090 -12.942 0.687 1.00 97.81 86 GLU A O 1
ATOM 704 N N . GLN A 1 87 ? 8.452 -11.633 -1.075 1.00 98.19 87 GLN A N 1
ATOM 705 C CA . GLN A 1 87 ? 9.898 -11.515 -0.884 1.00 98.19 87 GLN A CA 1
ATOM 706 C C . GLN A 1 87 ? 10.209 -10.345 0.059 1.00 98.19 87 GLN A C 1
ATOM 708 O O . GLN A 1 87 ? 10.761 -9.320 -0.347 1.00 98.19 87 GLN A O 1
ATOM 713 N N . PHE A 1 88 ? 9.830 -10.477 1.333 1.00 98.12 88 PHE A N 1
ATOM 714 C CA . PHE A 1 88 ? 9.834 -9.364 2.293 1.00 98.12 88 PHE A CA 1
ATOM 715 C C . PHE A 1 88 ? 11.211 -8.731 2.534 1.00 98.12 88 PHE A C 1
ATOM 717 O O . PHE A 1 88 ? 11.297 -7.510 2.654 1.00 98.12 88 PHE A O 1
ATOM 724 N N . ASP A 1 89 ? 12.293 -9.513 2.540 1.00 98.00 89 ASP A N 1
ATOM 725 C CA . ASP A 1 89 ? 13.655 -8.970 2.667 1.00 98.00 89 ASP A CA 1
ATOM 726 C C . ASP A 1 89 ? 14.028 -8.083 1.474 1.00 98.00 89 ASP A C 1
ATOM 728 O O . ASP A 1 89 ? 14.634 -7.020 1.635 1.00 98.00 89 ASP A O 1
ATOM 732 N N . LEU A 1 90 ? 13.621 -8.490 0.269 1.00 97.88 90 LEU A N 1
ATOM 733 C CA . LEU A 1 90 ? 13.864 -7.728 -0.948 1.00 97.88 90 LEU A CA 1
ATOM 734 C C . LEU A 1 90 ? 12.986 -6.471 -0.999 1.00 97.88 90 LEU A C 1
ATOM 736 O O . LEU A 1 90 ? 13.479 -5.389 -1.317 1.00 97.88 90 LEU A O 1
ATOM 740 N N . ALA A 1 91 ? 11.714 -6.579 -0.608 1.00 98.50 91 ALA A N 1
ATOM 741 C CA . ALA A 1 91 ? 10.835 -5.423 -0.457 1.00 98.50 91 ALA A CA 1
ATOM 742 C C . ALA A 1 91 ? 11.428 -4.419 0.548 1.00 98.50 91 ALA A C 1
ATOM 744 O O . ALA A 1 91 ? 11.555 -3.232 0.252 1.00 98.50 91 ALA A O 1
ATOM 745 N N . LYS A 1 92 ? 11.903 -4.893 1.706 1.00 98.31 92 LYS A N 1
ATOM 746 C CA . LYS A 1 92 ? 12.580 -4.061 2.709 1.00 98.31 92 LYS A CA 1
ATOM 747 C C . LYS A 1 92 ? 13.832 -3.384 2.154 1.00 98.31 92 LYS A C 1
ATOM 749 O O . LYS A 1 92 ? 14.065 -2.214 2.452 1.00 98.31 92 LYS A O 1
ATOM 754 N N . HIS A 1 93 ? 14.627 -4.088 1.349 1.00 97.62 93 HIS A N 1
ATOM 755 C CA . HIS A 1 93 ? 15.778 -3.498 0.671 1.00 97.62 93 HIS A CA 1
ATOM 756 C C . HIS A 1 93 ? 15.357 -2.316 -0.215 1.00 97.62 93 HIS A C 1
ATOM 758 O O . HIS A 1 93 ? 15.859 -1.211 -0.016 1.00 97.62 93 HIS A O 1
ATOM 764 N N . TYR A 1 94 ? 14.391 -2.505 -1.119 1.00 97.69 94 TYR A N 1
ATOM 765 C CA . TYR A 1 94 ? 13.937 -1.432 -2.010 1.00 97.69 94 TYR A CA 1
ATOM 766 C C . TYR A 1 94 ? 13.269 -0.272 -1.270 1.00 97.69 94 TYR A C 1
ATOM 768 O O . TYR A 1 94 ? 13.500 0.881 -1.627 1.00 97.69 94 TYR A O 1
ATOM 776 N N . LEU A 1 95 ? 12.512 -0.549 -0.206 1.00 97.69 95 LEU A N 1
ATOM 777 C CA . LEU A 1 95 ? 11.939 0.481 0.661 1.00 97.69 95 LEU A CA 1
ATOM 778 C C . LEU A 1 95 ? 13.030 1.348 1.304 1.00 97.69 95 LEU A C 1
ATOM 780 O O . LEU A 1 95 ? 12.947 2.576 1.275 1.00 97.69 95 LEU A O 1
ATOM 784 N N . ASN A 1 96 ? 14.073 0.717 1.848 1.00 96.75 96 ASN A N 1
ATOM 785 C CA . ASN A 1 96 ? 15.188 1.426 2.471 1.00 96.75 96 ASN A CA 1
ATOM 786 C C . ASN A 1 96 ? 15.976 2.257 1.455 1.00 96.75 96 ASN A C 1
ATOM 788 O O . ASN A 1 96 ? 16.354 3.386 1.760 1.00 96.75 96 ASN A O 1
ATOM 792 N N . GLU A 1 97 ? 16.211 1.731 0.250 1.00 95.25 97 GLU A N 1
ATOM 793 C CA . GLU A 1 97 ? 16.836 2.511 -0.822 1.00 95.25 97 GLU A CA 1
ATOM 794 C C . GLU A 1 97 ? 15.955 3.698 -1.227 1.00 95.25 97 GLU A C 1
ATOM 796 O O . GLU A 1 97 ? 16.438 4.826 -1.308 1.00 95.25 97 GLU A O 1
ATOM 801 N N . ARG A 1 98 ? 14.643 3.490 -1.385 1.00 94.19 98 ARG A N 1
ATOM 802 C CA . ARG A 1 98 ? 13.689 4.547 -1.751 1.00 94.19 98 ARG A CA 1
ATOM 803 C C . ARG A 1 98 ? 13.641 5.658 -0.705 1.00 94.19 98 ARG A C 1
ATOM 805 O O . ARG A 1 98 ? 13.582 6.837 -1.061 1.00 94.19 98 ARG A O 1
ATOM 812 N N . ALA A 1 99 ? 13.724 5.306 0.576 1.00 94.25 99 ALA A N 1
ATOM 813 C CA . ALA A 1 99 ? 13.726 6.261 1.679 1.00 94.25 99 ALA A CA 1
ATOM 814 C C . ALA A 1 99 ? 14.900 7.255 1.614 1.00 94.25 99 ALA A C 1
ATOM 816 O O . ALA A 1 99 ? 14.723 8.417 1.966 1.00 94.25 99 ALA A O 1
ATOM 817 N N . LYS A 1 100 ? 16.073 6.847 1.104 1.00 92.38 100 LYS A N 1
ATOM 818 C CA . LYS A 1 100 ? 17.256 7.728 0.988 1.00 92.38 100 LYS A CA 1
ATOM 819 C C . LYS A 1 100 ? 17.053 8.888 0.014 1.00 92.38 100 LYS A C 1
ATOM 821 O O . LYS A 1 100 ? 17.672 9.935 0.174 1.00 92.38 100 LYS A O 1
ATOM 826 N N . TYR A 1 101 ? 16.218 8.682 -1.001 1.00 88.56 101 TYR A N 1
ATOM 827 C CA . TYR A 1 101 ? 16.021 9.621 -2.108 1.00 88.56 101 TYR A CA 1
ATOM 828 C C . TYR A 1 101 ? 14.646 10.288 -2.088 1.00 88.56 101 TYR A C 1
ATOM 830 O O . TYR A 1 101 ? 14.338 11.104 -2.957 1.00 88.56 101 TYR A O 1
ATOM 838 N N . THR A 1 102 ? 13.798 9.933 -1.124 1.00 88.38 102 THR A N 1
ATOM 839 C CA . THR A 1 102 ? 12.477 10.540 -0.977 1.00 88.38 102 THR A CA 1
ATOM 840 C C . THR A 1 102 ? 12.609 11.882 -0.271 1.00 88.38 102 THR A C 1
ATOM 842 O O . THR A 1 102 ? 13.364 12.039 0.688 1.00 88.38 102 THR A O 1
ATOM 845 N N . LYS A 1 103 ? 11.899 12.890 -0.778 1.00 88.50 103 LYS A N 1
ATOM 846 C CA . LYS A 1 103 ? 11.889 14.222 -0.171 1.00 88.50 103 LYS A CA 1
ATOM 847 C C . LYS A 1 103 ? 11.177 14.153 1.172 1.00 88.50 103 LYS A C 1
ATOM 849 O O . LYS A 1 103 ? 10.194 13.438 1.312 1.00 88.50 103 LYS A O 1
ATOM 854 N N . ILE A 1 104 ? 11.596 14.996 2.114 1.00 85.62 104 ILE A N 1
ATOM 855 C CA . ILE A 1 104 ? 11.006 15.054 3.462 1.00 85.62 104 ILE A CA 1
ATOM 856 C C . ILE A 1 104 ? 9.478 15.227 3.411 1.00 85.62 104 ILE A C 1
ATOM 858 O O . ILE A 1 104 ? 8.765 14.583 4.173 1.00 85.62 104 ILE A O 1
ATOM 862 N N . LEU A 1 105 ? 8.973 16.053 2.486 1.00 85.75 105 LEU A N 1
ATOM 863 C CA . LEU A 1 105 ? 7.533 16.284 2.309 1.00 85.75 105 LEU A CA 1
ATOM 864 C C . LEU A 1 105 ? 6.763 15.036 1.850 1.00 85.75 105 LEU A C 1
ATOM 866 O O . LEU A 1 105 ? 5.565 14.958 2.090 1.00 85.75 105 LEU A O 1
ATOM 870 N N . ASP A 1 106 ? 7.447 14.068 1.240 1.00 90.19 106 ASP A N 1
ATOM 871 C CA . ASP A 1 106 ? 6.882 12.835 0.690 1.00 90.19 106 ASP A CA 1
ATOM 872 C C . ASP A 1 106 ? 7.177 11.606 1.570 1.00 90.19 106 ASP A C 1
ATOM 874 O O . ASP A 1 106 ? 6.831 10.482 1.206 1.00 90.19 106 ASP A O 1
ATOM 878 N N . ASN A 1 107 ? 7.772 11.794 2.756 1.00 90.56 107 ASN A N 1
ATOM 879 C CA . ASN A 1 107 ? 8.094 10.701 3.683 1.00 90.56 107 ASN A CA 1
ATOM 880 C C . ASN A 1 107 ? 6.867 9.875 4.091 1.00 90.56 107 ASN A C 1
ATOM 882 O O . ASN A 1 107 ? 6.998 8.686 4.377 1.00 90.56 107 ASN A O 1
ATOM 886 N N . TYR A 1 108 ? 5.669 10.462 4.053 1.00 92.75 108 TYR A N 1
ATOM 887 C CA . TYR A 1 108 ? 4.425 9.736 4.306 1.00 92.75 108 TYR A CA 1
ATOM 888 C C . TYR A 1 108 ? 4.214 8.559 3.339 1.00 92.75 108 TYR A C 1
ATOM 890 O O . TYR A 1 108 ? 3.596 7.574 3.736 1.00 92.75 108 TYR A O 1
ATOM 898 N N . LEU A 1 109 ? 4.761 8.615 2.116 1.00 94.25 109 LEU A N 1
ATOM 899 C CA . LEU A 1 109 ? 4.728 7.506 1.154 1.00 94.25 109 LEU A CA 1
ATOM 900 C C . LEU A 1 109 ? 5.619 6.340 1.594 1.00 94.25 109 LEU A C 1
ATOM 902 O O . LEU A 1 109 ? 5.263 5.184 1.391 1.00 94.25 109 LEU A O 1
ATOM 906 N N . ILE A 1 110 ? 6.769 6.634 2.206 1.00 95.94 110 ILE A N 1
ATOM 907 C CA . ILE A 1 110 ? 7.662 5.613 2.773 1.00 95.94 110 ILE A CA 1
ATOM 908 C C . ILE A 1 110 ? 7.011 4.974 3.997 1.00 95.94 110 ILE A C 1
ATOM 910 O O . ILE A 1 110 ? 7.074 3.758 4.166 1.00 95.94 110 ILE A O 1
ATOM 914 N N . THR A 1 111 ? 6.347 5.775 4.831 1.00 95.44 111 THR A N 1
ATOM 915 C CA . THR A 1 111 ? 5.577 5.267 5.969 1.00 95.44 111 THR A CA 1
ATOM 916 C C . THR A 1 111 ? 4.438 4.352 5.512 1.00 95.44 111 THR A C 1
ATOM 918 O O . THR A 1 111 ? 4.281 3.272 6.079 1.00 95.44 111 THR A O 1
ATOM 921 N N . ASP A 1 112 ? 3.697 4.725 4.463 1.00 96.12 112 ASP A N 1
ATOM 922 C CA . ASP A 1 112 ? 2.607 3.908 3.908 1.00 96.12 112 ASP A CA 1
ATOM 923 C C . ASP A 1 112 ? 3.104 2.560 3.355 1.00 96.12 112 ASP A C 1
ATOM 925 O O . ASP A 1 112 ? 2.520 1.504 3.623 1.00 96.12 112 ASP A O 1
ATOM 929 N N . ASP A 1 113 ? 4.232 2.579 2.641 1.00 97.44 113 ASP A N 1
ATOM 930 C CA . ASP A 1 113 ? 4.886 1.367 2.144 1.00 97.44 113 ASP A CA 1
ATOM 931 C C . ASP A 1 113 ? 5.375 0.480 3.298 1.00 97.44 113 ASP A C 1
ATOM 933 O O . ASP A 1 113 ? 5.181 -0.735 3.278 1.00 97.44 113 ASP A O 1
ATOM 937 N N . ASN A 1 114 ? 5.955 1.070 4.347 1.00 97.62 114 ASN A N 1
ATOM 938 C CA . ASN A 1 114 ? 6.413 0.329 5.523 1.00 97.62 114 ASN A CA 1
ATOM 939 C C . ASN A 1 114 ? 5.248 -0.332 6.275 1.00 97.62 114 ASN A C 1
ATOM 941 O O . ASN A 1 114 ? 5.343 -1.494 6.675 1.00 97.62 114 ASN A O 1
ATOM 945 N N . ILE A 1 115 ? 4.124 0.376 6.425 1.00 96.88 115 ILE A N 1
ATOM 946 C CA . ILE A 1 115 ? 2.888 -0.190 6.982 1.00 96.88 115 ILE A CA 1
ATOM 947 C C . ILE A 1 115 ? 2.425 -1.374 6.124 1.00 96.88 115 ILE A C 1
ATOM 949 O O . ILE A 1 115 ? 2.151 -2.447 6.661 1.00 96.88 115 ILE A O 1
ATOM 953 N N . SER A 1 116 ? 2.406 -1.215 4.798 1.00 97.00 116 SER A N 1
ATOM 954 C CA . SER A 1 116 ? 1.994 -2.267 3.860 1.00 97.00 116 SER A CA 1
ATOM 955 C C . SER A 1 116 ? 2.886 -3.510 3.947 1.00 97.00 116 SER A C 1
ATOM 957 O O . SER A 1 116 ? 2.373 -4.629 4.019 1.00 97.00 116 SER A O 1
ATOM 959 N N . LEU A 1 117 ? 4.208 -3.320 4.007 1.00 98.19 117 LEU A N 1
ATOM 960 C CA . LEU A 1 117 ? 5.184 -4.393 4.192 1.00 98.19 117 LEU A CA 1
ATOM 961 C C . LEU A 1 117 ? 4.938 -5.143 5.502 1.00 98.19 117 LEU A C 1
ATOM 963 O O . LEU A 1 117 ? 4.782 -6.363 5.499 1.00 98.19 117 LEU A O 1
ATOM 967 N N . LYS A 1 118 ? 4.860 -4.416 6.620 1.00 97.50 118 LYS A N 1
ATOM 968 C CA . LYS A 1 118 ? 4.667 -5.013 7.945 1.00 97.50 118 LYS A CA 1
ATOM 969 C C . LYS A 1 118 ? 3.351 -5.760 8.055 1.00 97.50 118 LYS A C 1
ATOM 971 O O . LYS A 1 118 ? 3.320 -6.858 8.599 1.00 97.50 118 LYS A O 1
ATOM 976 N N . LYS A 1 119 ? 2.281 -5.208 7.488 1.00 94.94 119 LYS A N 1
ATOM 977 C CA . LYS A 1 119 ? 0.970 -5.853 7.455 1.00 94.94 119 LYS A CA 1
ATOM 978 C C . LYS A 1 119 ? 1.019 -7.204 6.742 1.00 94.94 119 LYS A C 1
ATOM 980 O O . LYS A 1 119 ? 0.506 -8.183 7.278 1.00 94.94 119 LYS A O 1
ATOM 985 N N . GLN A 1 120 ? 1.660 -7.283 5.575 1.00 96.56 120 GLN A N 1
ATOM 986 C CA . GLN A 1 120 ? 1.785 -8.546 4.836 1.00 96.56 120 GLN A CA 1
ATOM 987 C C . GLN A 1 120 ? 2.735 -9.536 5.516 1.00 96.56 120 GLN A C 1
ATOM 989 O O . GLN A 1 120 ? 2.420 -10.720 5.608 1.00 96.56 120 GLN A O 1
ATOM 994 N N . ALA A 1 121 ? 3.835 -9.044 6.086 1.00 96.06 121 ALA A N 1
ATOM 995 C CA . ALA A 1 121 ? 4.767 -9.843 6.878 1.00 96.06 121 ALA A CA 1
ATOM 996 C C . ALA A 1 121 ? 4.209 -10.250 8.262 1.00 96.06 121 ALA A C 1
ATOM 998 O O . ALA A 1 121 ? 4.887 -10.947 9.015 1.00 96.06 121 ALA A O 1
ATOM 999 N N . LYS A 1 122 ? 2.979 -9.832 8.610 1.00 95.25 122 LYS A N 1
ATOM 1000 C CA . LYS A 1 122 ? 2.336 -10.040 9.923 1.00 95.25 122 LYS A CA 1
ATOM 1001 C C . LYS A 1 122 ? 3.169 -9.506 11.096 1.00 95.25 122 LYS A C 1
ATOM 1003 O O . LYS A 1 122 ? 3.125 -10.037 12.204 1.00 95.25 122 LYS A O 1
ATOM 1008 N N . GLU A 1 123 ? 3.917 -8.438 10.856 1.00 95.44 123 GLU A N 1
ATOM 1009 C CA . GLU A 1 123 ? 4.672 -7.721 11.874 1.00 95.44 123 GLU A CA 1
ATOM 1010 C C . GLU A 1 123 ? 3.826 -6.611 12.518 1.00 95.44 123 GLU A C 1
ATOM 1012 O O . GLU A 1 123 ? 2.948 -6.043 11.868 1.00 95.44 123 GLU A O 1
ATOM 1017 N N . PRO A 1 124 ? 4.119 -6.208 13.766 1.00 95.12 124 PRO A N 1
ATOM 1018 C CA . PRO A 1 124 ? 3.482 -5.046 14.377 1.00 95.12 124 PRO A CA 1
ATOM 1019 C C . PRO A 1 124 ? 3.776 -3.750 13.604 1.00 95.12 124 PRO A C 1
ATOM 1021 O O . PRO A 1 124 ? 4.938 -3.424 13.338 1.00 95.12 124 PRO A O 1
ATOM 1024 N N . TYR A 1 125 ? 2.723 -2.986 13.298 1.00 96.06 125 TYR A N 1
ATOM 1025 C CA . TYR A 1 125 ? 2.790 -1.683 12.613 1.00 96.06 125 TYR A CA 1
ATOM 1026 C C . TYR A 1 125 ? 1.969 -0.575 13.293 1.00 96.06 125 TYR A C 1
ATOM 1028 O O . TYR A 1 125 ? 1.917 0.549 12.802 1.00 96.06 125 TYR A O 1
ATOM 1036 N N . HIS A 1 126 ? 1.358 -0.873 14.441 1.00 94.69 126 HIS A N 1
ATOM 1037 C CA . HIS A 1 126 ? 0.499 0.048 15.187 1.00 94.69 126 HIS A CA 1
ATOM 1038 C C . HIS A 1 126 ? 1.174 1.395 15.498 1.00 94.69 126 HIS A C 1
ATOM 1040 O O . HIS A 1 126 ? 0.620 2.456 15.221 1.00 94.69 126 HIS A O 1
ATOM 1046 N N . GLU A 1 127 ? 2.408 1.352 16.002 1.00 94.50 127 GLU A N 1
ATOM 1047 C CA . GLU A 1 127 ? 3.182 2.555 16.330 1.00 94.50 127 GLU A CA 1
ATOM 1048 C C . GLU A 1 127 ? 3.428 3.449 15.109 1.00 94.50 127 GLU A C 1
ATOM 1050 O O . GLU A 1 127 ? 3.375 4.673 15.220 1.00 94.50 127 GLU A O 1
ATOM 1055 N N . LEU A 1 128 ? 3.626 2.863 13.921 1.00 94.94 128 LEU A N 1
ATOM 1056 C CA . LEU A 1 128 ? 3.833 3.643 12.698 1.00 94.94 128 LEU A CA 1
ATOM 1057 C C . LEU A 1 128 ? 2.593 4.463 12.342 1.00 94.94 128 LEU A C 1
ATOM 1059 O O . LEU A 1 128 ? 2.727 5.622 11.959 1.00 94.94 128 LEU A O 1
ATOM 1063 N N . LEU A 1 129 ? 1.396 3.898 12.522 1.00 95.69 129 LEU A N 1
ATOM 1064 C CA . LEU A 1 129 ? 0.140 4.619 12.304 1.00 95.69 129 LEU A CA 1
ATOM 1065 C C . LEU A 1 129 ? 0.004 5.799 13.273 1.00 95.69 129 LEU A C 1
ATOM 1067 O O . LEU A 1 129 ? -0.310 6.913 12.855 1.00 95.69 129 LEU A O 1
ATOM 1071 N N . LEU A 1 130 ? 0.284 5.578 14.563 1.00 94.25 130 LEU A N 1
ATOM 1072 C CA . LEU A 1 130 ? 0.213 6.632 15.579 1.00 94.25 130 LEU A CA 1
ATOM 1073 C C . LEU A 1 130 ? 1.217 7.759 15.320 1.00 94.25 130 LEU A C 1
ATOM 1075 O O . LEU A 1 130 ? 0.887 8.932 15.511 1.00 94.25 130 LEU A O 1
ATOM 1079 N N . MET A 1 131 ? 2.434 7.421 14.891 1.00 93.12 131 MET A N 1
ATOM 1080 C CA . MET A 1 131 ? 3.442 8.409 14.506 1.00 93.12 131 MET A CA 1
ATOM 1081 C C . MET A 1 131 ? 2.995 9.190 13.267 1.00 93.12 131 MET A C 1
ATOM 1083 O O . MET A 1 131 ? 3.003 10.419 13.298 1.00 93.12 131 MET A O 1
ATOM 1087 N N . ALA A 1 132 ? 2.505 8.504 12.231 1.00 93.12 132 ALA A N 1
ATOM 1088 C CA . ALA A 1 132 ? 2.057 9.132 10.990 1.00 93.12 132 ALA A CA 1
ATOM 1089 C C . ALA A 1 132 ? 0.912 10.137 11.205 1.00 93.12 132 ALA A C 1
ATOM 1091 O O . ALA A 1 132 ? 0.877 11.192 10.575 1.00 93.12 132 ALA A O 1
ATOM 1092 N N . LEU A 1 133 ? -0.012 9.862 12.133 1.00 92.75 133 LEU A N 1
ATOM 1093 C CA . LEU A 1 133 ? -1.117 10.776 12.449 1.00 92.75 133 LEU A CA 1
ATOM 1094 C C . LEU A 1 133 ? -0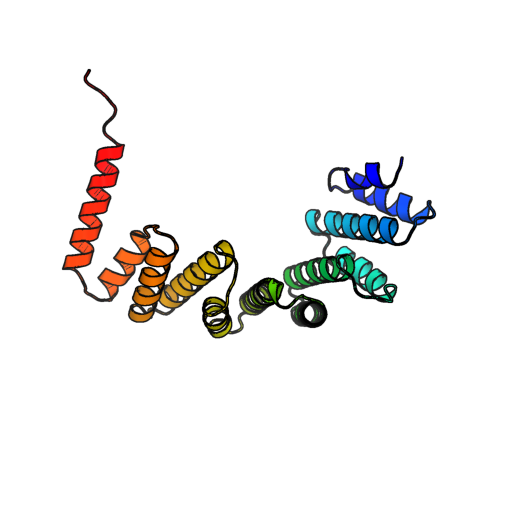.673 12.108 13.081 1.00 92.75 133 LEU A C 1
ATOM 1096 O O . LEU A 1 133 ? -1.427 13.090 13.014 1.00 92.75 133 LEU A O 1
ATOM 1100 N N . LYS A 1 134 ? 0.522 12.154 13.686 1.00 91.19 134 LYS A N 1
ATOM 1101 C CA . LYS A 1 134 ? 1.114 13.371 14.271 1.00 91.19 134 LYS A CA 1
ATOM 1102 C C . LYS A 1 134 ? 1.794 14.252 13.222 1.00 91.19 134 LYS A C 1
ATOM 1104 O O . LYS A 1 134 ? 2.038 15.425 13.490 1.00 91.19 134 LYS A O 1
ATOM 1109 N N . GLU A 1 135 ? 2.088 13.706 12.048 1.00 88.69 135 GLU A N 1
ATOM 1110 C CA . GLU A 1 135 ? 2.759 14.418 10.967 1.00 88.69 135 GLU A CA 1
ATOM 1111 C C . GLU A 1 135 ? 1.773 15.200 10.081 1.00 88.69 135 GLU A C 1
ATOM 1113 O O . GLU A 1 135 ? 0.559 14.958 10.052 1.00 88.69 135 GLU A O 1
ATOM 1118 N N . ALA A 1 136 ? 2.310 16.173 9.342 1.00 87.88 136 ALA A N 1
ATOM 1119 C CA . ALA A 1 136 ? 1.570 16.923 8.336 1.00 87.88 136 ALA A CA 1
ATOM 1120 C C . ALA A 1 136 ? 1.503 16.115 7.029 1.00 87.88 136 ALA A C 1
ATOM 1122 O O . ALA A 1 136 ? 2.322 16.297 6.133 1.00 87.88 136 ALA A O 1
ATOM 1123 N N . ILE A 1 137 ? 0.528 15.209 6.943 1.00 91.88 137 ILE A N 1
ATOM 1124 C CA . ILE A 1 137 ? 0.312 14.320 5.790 1.00 91.88 137 ILE A CA 1
ATOM 1125 C C . ILE A 1 137 ? -0.973 14.679 5.023 1.00 91.88 137 ILE A C 1
ATOM 1127 O O . ILE A 1 137 ? -1.868 15.317 5.59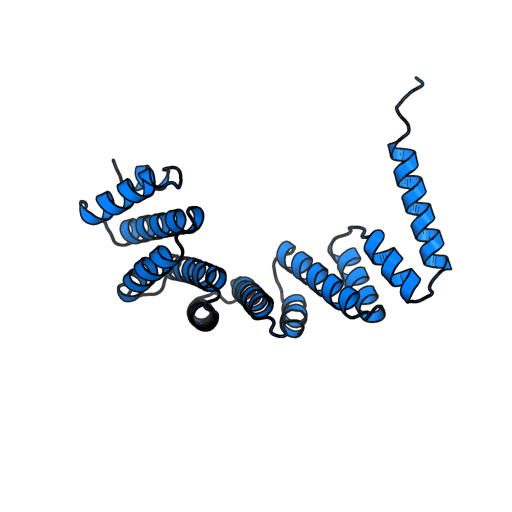4 1.00 91.88 137 ILE A O 1
ATOM 1131 N N . PRO A 1 138 ? -1.117 14.265 3.748 1.00 94.31 138 PRO A N 1
ATOM 1132 C CA . PRO A 1 138 ? -2.344 14.502 2.993 1.00 94.31 138 PRO A CA 1
ATOM 1133 C C . PRO A 1 138 ? -3.575 13.879 3.663 1.00 94.31 138 PRO A C 1
ATOM 1135 O O . PRO A 1 138 ? -3.495 12.830 4.310 1.00 94.31 138 PRO A O 1
ATOM 1138 N N . LYS A 1 139 ? -4.736 14.522 3.483 1.00 93.06 139 LYS A N 1
ATOM 1139 C CA . LYS A 1 139 ? -5.968 14.154 4.196 1.00 93.06 139 LYS A CA 1
ATOM 1140 C C . LYS A 1 139 ? -6.396 12.707 3.959 1.00 93.06 139 LYS A C 1
ATOM 1142 O O . LYS A 1 139 ? -6.803 12.045 4.911 1.00 93.06 139 LYS A O 1
ATOM 1147 N N . ASP A 1 140 ? -6.253 12.217 2.733 1.00 93.44 140 ASP A N 1
ATOM 1148 C CA . ASP A 1 140 ? -6.679 10.866 2.358 1.00 93.44 140 ASP A CA 1
ATOM 1149 C C . ASP A 1 140 ? -5.860 9.791 3.083 1.00 93.44 140 ASP A C 1
ATOM 1151 O O . ASP A 1 140 ? -6.426 8.845 3.632 1.00 93.44 140 ASP A O 1
ATOM 1155 N N . TYR A 1 141 ? -4.540 9.981 3.191 1.00 94.06 141 TYR A N 1
ATOM 1156 C CA . TYR A 1 141 ? -3.668 9.097 3.972 1.00 94.06 141 TYR A CA 1
ATOM 1157 C C . TYR A 1 141 ? -3.998 9.168 5.462 1.00 94.06 141 TYR A C 1
ATOM 1159 O O . TYR A 1 141 ? -4.082 8.142 6.132 1.00 94.06 141 TYR A O 1
ATOM 1167 N N . LYS A 1 142 ? -4.266 10.370 5.986 1.00 95.19 142 LYS A N 1
ATOM 1168 C CA . LYS A 1 142 ? -4.661 10.532 7.389 1.00 95.19 142 LYS A CA 1
ATOM 1169 C C . LYS A 1 142 ? -5.965 9.798 7.704 1.00 95.19 142 LYS A C 1
ATOM 1171 O O . LYS A 1 142 ? -6.042 9.094 8.709 1.00 95.19 142 LYS A O 1
ATOM 1176 N N . LYS A 1 143 ? -6.968 9.914 6.826 1.00 95.56 143 LYS A N 1
ATOM 1177 C CA . LYS A 1 143 ? -8.234 9.174 6.926 1.00 95.56 143 LYS A CA 1
ATOM 1178 C C . LYS A 1 143 ? -7.993 7.664 6.888 1.00 95.56 143 LYS A C 1
ATOM 1180 O O . LYS A 1 143 ? -8.494 6.960 7.760 1.00 95.56 143 LYS A O 1
ATOM 1185 N N . LYS A 1 144 ? -7.191 7.182 5.930 1.00 95.69 144 LYS A N 1
ATOM 1186 C CA . LYS A 1 144 ? -6.797 5.767 5.821 1.00 95.69 144 LYS A CA 1
ATOM 1187 C C . LYS A 1 144 ? -6.203 5.247 7.136 1.00 95.69 144 LYS A C 1
ATOM 1189 O O . LYS A 1 144 ? -6.642 4.212 7.624 1.00 95.69 144 LYS A O 1
ATOM 1194 N N . TYR A 1 145 ? -5.269 5.979 7.745 1.00 96.31 145 TYR A N 1
ATOM 1195 C CA . TYR A 1 145 ? -4.631 5.561 8.999 1.00 96.31 145 TYR A CA 1
ATOM 1196 C C . TYR A 1 145 ? -5.582 5.561 10.197 1.00 96.31 145 TYR A C 1
ATOM 1198 O O . TYR A 1 145 ? -5.501 4.663 11.034 1.00 96.31 145 TYR A O 1
ATOM 1206 N N . TYR A 1 146 ? -6.507 6.522 10.280 1.00 96.56 146 TYR A N 1
ATOM 1207 C CA . TYR A 1 146 ? -7.552 6.501 11.306 1.00 96.56 146 TYR A CA 1
ATOM 1208 C C . TYR A 1 146 ? -8.459 5.274 11.181 1.00 96.56 146 TYR A C 1
ATOM 1210 O O . TYR A 1 146 ? -8.729 4.625 12.189 1.00 96.56 146 TYR A O 1
ATOM 1218 N N . LEU A 1 147 ? -8.907 4.946 9.965 1.00 96.06 147 LEU A N 1
ATOM 1219 C CA . LEU A 1 147 ? -9.732 3.761 9.715 1.00 96.06 147 LEU A CA 1
ATOM 1220 C C . LEU A 1 147 ? -8.985 2.478 10.088 1.00 96.06 147 LEU A C 1
ATOM 1222 O O . LEU A 1 147 ? -9.528 1.622 10.777 1.00 96.06 147 LEU A O 1
ATOM 1226 N N . GLU A 1 148 ? -7.710 2.379 9.718 1.00 95.81 148 GLU A N 1
ATOM 1227 C CA . GLU A 1 148 ? -6.904 1.203 10.033 1.00 95.81 148 GLU A CA 1
ATOM 1228 C C . GLU A 1 148 ? -6.649 1.037 11.543 1.00 95.81 148 GLU A C 1
ATOM 1230 O O . GLU A 1 148 ? -6.684 -0.081 12.060 1.00 95.81 148 GLU A O 1
ATOM 1235 N N . LEU A 1 149 ? -6.453 2.135 12.282 1.00 96.44 149 LEU A N 1
ATOM 1236 C CA . LEU A 1 149 ? -6.381 2.097 13.747 1.00 96.44 149 LEU A CA 1
ATOM 1237 C C . LEU A 1 149 ? -7.716 1.718 14.388 1.00 96.44 149 LEU A C 1
ATOM 1239 O O . LEU A 1 149 ? -7.727 0.982 15.375 1.00 96.44 149 LEU A O 1
ATOM 1243 N N . LEU A 1 150 ? -8.828 2.214 13.845 1.00 96.62 150 LEU A N 1
ATOM 1244 C CA . LEU A 1 150 ? -10.160 1.875 14.330 1.00 96.62 150 LEU A CA 1
ATOM 1245 C C . LEU A 1 150 ? -10.403 0.369 14.198 1.00 96.62 150 LEU A C 1
ATOM 1247 O O . LEU A 1 150 ? -10.763 -0.277 15.180 1.00 96.62 150 LEU A O 1
ATOM 1251 N N . ASP A 1 151 ? -10.118 -0.197 13.025 1.00 95.00 151 ASP A N 1
ATOM 1252 C CA . ASP A 1 151 ? -10.222 -1.636 12.779 1.00 95.00 151 ASP A CA 1
ATOM 1253 C C . ASP A 1 151 ? -9.327 -2.440 13.730 1.00 95.00 151 ASP A C 1
ATOM 1255 O O . ASP A 1 151 ? -9.773 -3.432 14.312 1.00 95.00 151 ASP A O 1
ATOM 1259 N N . TYR A 1 152 ? -8.087 -1.990 13.952 1.00 94.50 152 TYR A N 1
ATOM 1260 C CA . TYR A 1 152 ? -7.159 -2.623 14.891 1.00 94.50 152 TYR A CA 1
ATOM 1261 C C . TYR A 1 152 ? -7.712 -2.660 16.325 1.00 94.50 152 TYR A C 1
ATOM 1263 O O . TYR A 1 152 ? -7.710 -3.715 16.969 1.00 94.50 152 TYR A O 1
ATOM 1271 N N . TYR A 1 153 ? -8.215 -1.535 16.839 1.00 96.25 153 TYR A N 1
ATOM 1272 C CA . TYR A 1 153 ? -8.768 -1.474 18.194 1.00 96.25 153 TYR A CA 1
ATOM 1273 C C . TYR A 1 153 ? -10.082 -2.250 18.327 1.00 96.25 153 TYR A C 1
ATOM 1275 O O . TYR A 1 153 ? -10.300 -2.925 19.330 1.00 96.25 153 TYR A O 1
ATOM 1283 N N . LEU A 1 154 ? -10.927 -2.239 17.294 1.00 94.75 154 LEU A N 1
ATOM 1284 C CA . LEU A 1 154 ? -12.145 -3.047 17.252 1.00 94.75 154 LEU A CA 1
ATOM 1285 C C . LEU A 1 154 ? -11.862 -4.553 17.209 1.00 94.75 154 LEU A C 1
ATOM 1287 O O . LEU A 1 154 ? -12.655 -5.324 17.751 1.00 94.75 154 LEU A O 1
ATOM 1291 N N . ALA A 1 155 ? -10.787 -4.976 16.543 1.00 93.50 155 ALA A N 1
ATOM 1292 C CA . ALA A 1 155 ? -10.380 -6.378 16.455 1.00 93.50 155 ALA A CA 1
ATOM 1293 C C . ALA A 1 155 ? -9.696 -6.875 17.737 1.00 93.50 155 ALA A C 1
ATOM 1295 O O . ALA A 1 155 ? -9.827 -8.043 18.087 1.00 93.50 155 ALA A O 1
ATOM 1296 N N . SER A 1 156 ? -8.992 -5.988 18.442 1.00 93.38 156 SER A N 1
ATOM 1297 C CA . SER A 1 156 ? -8.356 -6.272 19.736 1.00 93.38 156 SER A CA 1
ATOM 1298 C C . SER A 1 156 ? -9.280 -6.049 20.938 1.00 93.38 156 SER A C 1
ATOM 1300 O O . SER A 1 156 ? -8.824 -6.122 22.076 1.00 93.38 156 SER A O 1
ATOM 1302 N N . GLU A 1 157 ? -10.568 -5.775 20.694 1.00 94.25 157 GLU A N 1
ATOM 1303 C CA . GLU A 1 157 ? -11.583 -5.471 21.715 1.00 94.25 157 GLU A CA 1
ATOM 1304 C C . GLU A 1 157 ? -11.214 -4.299 22.642 1.00 94.25 157 GLU A C 1
ATOM 1306 O O . GLU A 1 157 ? -11.761 -4.144 23.736 1.00 94.25 157 GLU A O 1
ATOM 1311 N N . ASN A 1 158 ? -10.310 -3.423 22.200 1.00 95.56 158 ASN A N 1
ATOM 1312 C CA . ASN A 1 158 ? -9.916 -2.248 22.956 1.00 95.56 158 ASN A CA 1
ATOM 1313 C C . ASN A 1 158 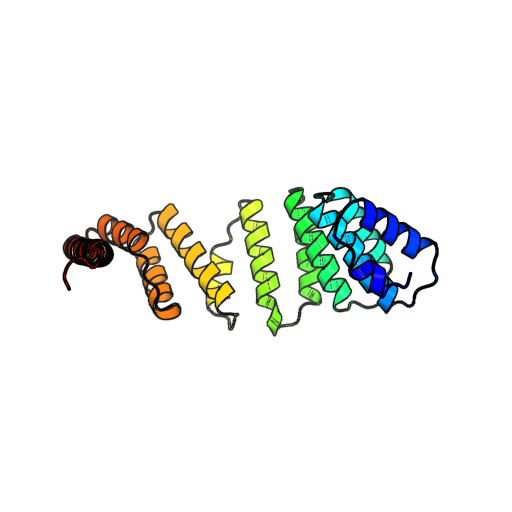? -10.862 -1.070 22.661 1.00 95.56 158 ASN A C 1
ATOM 1315 O O . ASN A 1 158 ? -10.546 -0.133 21.926 1.00 95.56 158 ASN A O 1
ATOM 1319 N N . TYR A 1 159 ? -12.081 -1.164 23.195 1.00 94.94 159 TYR A N 1
ATOM 1320 C CA . TYR A 1 159 ? -13.192 -0.284 22.824 1.00 94.94 159 TYR A CA 1
ATOM 1321 C C . TYR A 1 159 ? -13.051 1.172 23.290 1.00 94.94 159 TYR A C 1
ATOM 1323 O O . TYR A 1 159 ? -13.653 2.054 22.681 1.00 94.94 159 TYR A O 1
ATOM 1331 N N . LEU A 1 160 ? -12.273 1.449 24.341 1.00 94.81 160 LEU A N 1
ATOM 1332 C CA . LEU A 1 160 ? -12.024 2.822 24.800 1.00 94.81 160 LEU A CA 1
ATOM 1333 C C . LEU A 1 160 ? -11.152 3.581 23.791 1.00 94.81 160 LEU A C 1
ATOM 1335 O O . LEU A 1 160 ? -11.475 4.695 23.376 1.00 94.81 160 LEU A O 1
ATOM 1339 N N . GLU A 1 161 ? -10.084 2.945 23.331 1.00 96.12 161 GLU A N 1
ATOM 1340 C CA . GLU A 1 161 ? -9.187 3.488 22.323 1.00 96.12 161 GLU A CA 1
ATOM 1341 C C . GLU A 1 161 ? -9.890 3.578 20.965 1.00 96.12 161 GLU A C 1
ATOM 1343 O O . GLU A 1 161 ? -9.751 4.591 20.274 1.00 96.12 161 GLU A O 1
ATOM 1348 N N . ALA A 1 162 ? -10.723 2.586 20.625 1.00 96.12 162 ALA A N 1
ATOM 1349 C CA . ALA A 1 162 ? -11.586 2.641 19.447 1.00 96.12 162 ALA A CA 1
ATOM 1350 C C . ALA A 1 162 ? -12.527 3.860 19.482 1.00 96.12 162 ALA A C 1
ATOM 1352 O O . ALA A 1 162 ? -12.648 4.562 18.480 1.00 96.12 162 ALA A O 1
ATOM 1353 N N . GLU A 1 163 ? -13.150 4.158 20.632 1.00 96.38 163 GLU A N 1
ATOM 1354 C CA . GLU A 1 163 ? -14.008 5.339 20.802 1.00 96.38 163 GLU A CA 1
ATOM 1355 C C . GLU A 1 163 ? -13.233 6.643 20.565 1.00 96.38 163 GLU A C 1
ATOM 1357 O O . GLU A 1 163 ? -13.706 7.534 19.858 1.00 96.38 163 GLU A O 1
ATOM 1362 N N . ASN A 1 164 ? -12.024 6.760 21.121 1.00 96.25 164 ASN A N 1
ATOM 1363 C CA . ASN A 1 164 ? -11.183 7.944 20.944 1.00 96.25 164 ASN A CA 1
ATOM 1364 C C . ASN A 1 164 ? -10.792 8.143 19.469 1.00 96.25 164 ASN A C 1
ATOM 1366 O O . ASN A 1 164 ? -10.964 9.230 18.913 1.00 96.25 164 ASN A O 1
ATOM 1370 N N . ILE A 1 165 ? -10.317 7.083 18.807 1.00 96.62 165 ILE A N 1
ATOM 1371 C CA . ILE A 1 165 ? -9.970 7.124 17.382 1.00 96.62 165 ILE A CA 1
ATOM 1372 C C . ILE A 1 165 ? -11.179 7.489 16.525 1.00 96.62 165 ILE A C 1
ATOM 1374 O O . ILE A 1 165 ? -11.057 8.357 15.660 1.00 96.62 165 ILE A O 1
ATOM 1378 N N . LEU A 1 166 ? -12.340 6.887 16.786 1.00 96.12 166 LEU A N 1
ATOM 1379 C CA . LEU A 1 166 ? -13.560 7.175 16.044 1.00 96.12 166 LEU A CA 1
ATOM 1380 C C . LEU A 1 166 ? -13.991 8.639 16.204 1.00 96.12 166 LEU A C 1
ATOM 1382 O O . LEU A 1 166 ? -14.301 9.298 15.215 1.00 96.12 166 LEU A O 1
ATOM 1386 N N . ASN A 1 167 ? -13.956 9.182 17.420 1.00 95.12 167 ASN A N 1
ATOM 1387 C CA . ASN A 1 167 ? -14.284 10.590 17.649 1.00 95.12 167 ASN A CA 1
ATOM 1388 C C . ASN A 1 167 ? -13.326 11.525 16.900 1.00 95.12 167 ASN A C 1
ATOM 1390 O O . ASN A 1 167 ? -13.773 12.465 16.241 1.00 95.12 167 ASN A O 1
ATOM 1394 N N . ASN A 1 168 ? -12.021 11.239 16.931 1.00 95.00 168 ASN A N 1
ATOM 1395 C CA . ASN A 1 168 ? -11.033 12.008 16.172 1.00 95.00 168 ASN A CA 1
ATOM 1396 C C . ASN A 1 168 ? -11.281 11.918 14.659 1.00 95.00 168 ASN A C 1
ATOM 1398 O O . ASN A 1 168 ? -11.195 12.928 13.962 1.00 95.00 168 ASN A O 1
ATOM 1402 N N . LEU A 1 169 ? -11.634 10.732 14.153 1.00 95.50 169 LEU A N 1
ATOM 1403 C CA . LEU A 1 169 ? -11.974 10.513 12.750 1.00 95.50 169 LEU A CA 1
ATOM 1404 C C . LEU A 1 169 ? -13.229 11.299 12.337 1.00 95.50 169 LEU A C 1
ATOM 1406 O O . LEU A 1 169 ? -13.206 11.951 11.291 1.00 95.50 169 LEU A O 1
ATOM 1410 N N . LYS A 1 170 ? -14.293 11.289 13.153 1.00 94.69 170 LYS A N 1
ATOM 1411 C CA . LYS A 1 170 ? -15.526 12.066 12.922 1.00 94.69 170 LYS A CA 1
ATOM 1412 C C . LYS A 1 170 ? -15.232 13.563 12.869 1.00 94.69 170 LYS A C 1
ATOM 1414 O O . LYS A 1 170 ? -15.634 14.225 11.920 1.00 94.69 170 LYS A O 1
ATOM 1419 N N . VAL A 1 171 ? -14.462 14.090 13.824 1.00 93.94 171 VAL A N 1
ATOM 1420 C CA . VAL A 1 171 ? -14.050 15.508 13.831 1.00 93.94 171 VAL A CA 1
ATOM 1421 C C . VAL A 1 171 ? -13.208 15.853 12.599 1.00 93.94 171 VAL A C 1
ATOM 1423 O O . VAL A 1 171 ? -13.369 16.922 12.016 1.00 93.94 171 VAL A O 1
ATOM 1426 N N . PHE A 1 172 ? -12.316 14.953 12.184 1.00 92.69 172 PHE A N 1
ATOM 1427 C CA . PHE A 1 172 ? -11.424 15.177 11.049 1.00 92.69 172 PHE A CA 1
ATOM 1428 C C . PHE A 1 172 ? -12.137 15.127 9.687 1.00 92.69 172 PHE A C 1
ATOM 1430 O O . PHE A 1 172 ? -11.829 15.930 8.805 1.00 92.69 172 PHE A O 1
ATOM 1437 N N . THR A 1 173 ? -13.059 14.179 9.503 1.00 92.56 173 THR A N 1
ATOM 1438 C CA . THR A 1 173 ? -13.741 13.927 8.218 1.00 92.56 173 THR A CA 1
ATOM 1439 C C . THR A 1 173 ? -15.098 14.607 8.101 1.00 92.56 173 THR A C 1
ATOM 1441 O O . THR A 1 173 ? -15.565 14.820 6.987 1.00 92.56 173 THR A O 1
ATOM 1444 N N . ASN A 1 174 ? -15.717 14.967 9.229 1.00 91.75 174 ASN A N 1
ATOM 1445 C CA . ASN A 1 174 ? -17.126 15.346 9.313 1.00 91.75 174 ASN A CA 1
ATOM 1446 C C . ASN A 1 174 ? -18.072 14.265 8.742 1.00 91.75 174 ASN A C 1
ATOM 1448 O O . ASN A 1 174 ? -19.147 14.573 8.234 1.00 91.75 174 ASN A O 1
ATOM 1452 N N . GLU A 1 175 ? -17.649 12.999 8.797 1.00 90.81 175 GLU A N 1
ATOM 1453 C CA . GLU A 1 175 ? -18.426 11.832 8.380 1.00 90.81 175 GLU A CA 1
ATOM 1454 C C . GLU A 1 175 ? -18.927 11.051 9.597 1.00 90.81 175 GLU A C 1
ATOM 1456 O O . GLU A 1 175 ? -18.370 11.137 10.695 1.00 90.81 175 GLU A O 1
ATOM 1461 N N . ASN A 1 176 ? -19.968 10.251 9.377 1.00 88.12 176 ASN A N 1
ATOM 1462 C CA . ASN A 1 176 ? -20.590 9.415 10.392 1.00 88.12 176 ASN A CA 1
ATOM 1463 C C . ASN A 1 176 ? -20.281 7.931 10.158 1.00 88.12 176 ASN A C 1
ATOM 1465 O O . ASN A 1 176 ? -20.296 7.462 9.022 1.00 88.12 176 ASN A O 1
ATOM 1469 N N . TYR A 1 177 ? -20.072 7.189 11.249 1.00 91.19 177 TYR A N 1
ATOM 1470 C CA . TYR A 1 177 ? -19.741 5.756 11.236 1.00 91.19 177 TYR A CA 1
ATOM 1471 C C . TYR A 1 177 ? -20.667 4.997 12.202 1.00 91.19 177 TYR A C 1
ATOM 1473 O O . TYR A 1 177 ? -20.224 4.503 13.242 1.00 91.19 177 TYR A O 1
ATOM 1481 N N . PRO A 1 178 ? -21.985 4.958 11.921 1.00 89.00 178 PRO A N 1
ATOM 1482 C CA . PRO A 1 178 ? -22.989 4.471 12.867 1.00 89.00 178 PRO A CA 1
ATOM 1483 C C . PRO A 1 178 ? -22.770 3.022 13.287 1.00 89.00 178 PRO A C 1
ATOM 1485 O O . PRO A 1 178 ? -23.003 2.664 14.438 1.00 89.00 178 PRO A O 1
ATOM 1488 N N . ARG A 1 179 ? -22.306 2.174 12.366 1.00 90.56 179 ARG A N 1
ATOM 1489 C CA . ARG A 1 179 ? -22.078 0.754 12.636 1.00 90.56 179 ARG A CA 1
ATOM 1490 C C . ARG A 1 179 ? -20.964 0.563 13.663 1.00 90.56 179 ARG A C 1
ATOM 1492 O O . ARG A 1 179 ? -21.130 -0.187 14.625 1.00 90.56 179 ARG A O 1
ATOM 1499 N N . GLU A 1 180 ? -19.839 1.230 13.451 1.00 93.12 180 GLU A N 1
ATOM 1500 C CA . GLU A 1 180 ? -18.670 1.181 14.320 1.00 93.12 180 GLU A CA 1
ATOM 1501 C C . GLU A 1 180 ? -18.992 1.823 15.675 1.00 93.12 180 GLU A C 1
ATOM 1503 O O . GLU A 1 180 ? -18.686 1.247 16.719 1.00 93.12 180 GLU A O 1
ATOM 1508 N N . GLU A 1 181 ? -19.691 2.962 15.667 1.00 93.44 181 GLU A N 1
ATOM 1509 C CA . GLU A 1 181 ? -20.114 3.681 16.870 1.00 93.44 181 GLU A CA 1
ATOM 1510 C C . GLU A 1 181 ? -21.062 2.841 17.737 1.00 93.44 181 GLU A C 1
ATOM 1512 O O . GLU A 1 181 ? -20.815 2.675 18.930 1.00 93.44 181 GLU A O 1
ATOM 1517 N N . LEU A 1 182 ? -22.090 2.220 17.146 1.00 91.81 182 LEU A N 1
ATOM 1518 C CA . LEU A 1 182 ? -23.000 1.321 17.865 1.00 91.81 182 LEU A CA 1
ATOM 1519 C C . LEU A 1 182 ? -22.257 0.135 18.485 1.00 91.81 182 LEU A C 1
ATOM 1521 O O . LEU A 1 182 ? -22.483 -0.184 19.655 1.00 91.81 182 LEU A O 1
ATOM 1525 N N . LYS A 1 183 ? -21.343 -0.495 17.733 1.00 92.56 183 LYS A N 1
ATOM 1526 C CA . LYS A 1 183 ? -20.534 -1.618 18.232 1.00 92.56 183 LYS A CA 1
ATOM 1527 C C . LYS A 1 183 ? -19.737 -1.211 19.476 1.00 92.56 183 LYS A C 1
ATOM 1529 O O . LYS A 1 183 ? -19.743 -1.938 20.469 1.00 92.56 183 LYS A O 1
ATOM 1534 N N . ILE A 1 184 ? -19.090 -0.047 19.435 1.00 94.38 184 ILE A N 1
ATOM 1535 C CA . ILE A 1 184 ? -18.302 0.495 20.549 1.00 94.38 184 ILE A CA 1
ATOM 1536 C C . ILE A 1 184 ? -19.199 0.823 21.747 1.00 94.38 184 ILE A C 1
ATOM 1538 O O . ILE A 1 184 ? -18.909 0.400 22.866 1.00 94.38 184 ILE A O 1
ATOM 1542 N N . LEU A 1 185 ? -20.310 1.534 21.530 1.00 93.00 185 LEU A N 1
ATOM 1543 C CA . LEU A 1 185 ? -21.226 1.938 22.601 1.00 93.00 185 LEU A CA 1
ATOM 1544 C C . LEU A 1 185 ? -21.837 0.731 23.319 1.00 93.00 185 LEU A C 1
ATOM 1546 O O . LEU A 1 185 ? -21.908 0.720 24.550 1.00 93.00 185 LEU A O 1
ATOM 1550 N N . MET A 1 186 ? -22.233 -0.300 22.568 1.00 90.94 186 MET A N 1
ATOM 1551 C CA . MET A 1 186 ? -22.735 -1.551 23.133 1.00 90.94 186 MET A CA 1
ATOM 1552 C C . MET A 1 186 ? -21.679 -2.252 23.989 1.00 90.94 186 MET A C 1
ATOM 1554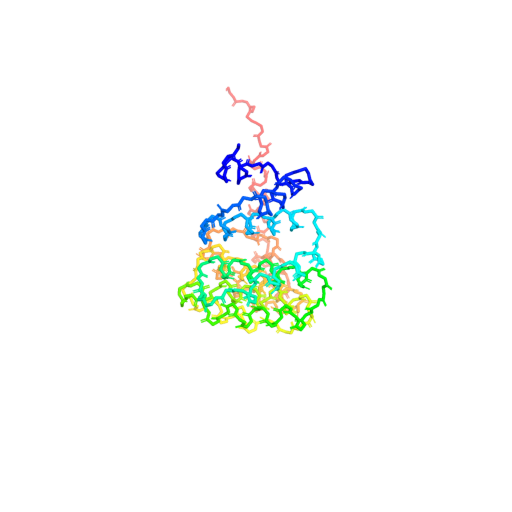 O O . MET A 1 186 ? -21.978 -2.654 25.114 1.00 90.94 186 MET A O 1
ATOM 1558 N N . ALA A 1 187 ? -20.446 -2.370 23.490 1.00 92.25 187 ALA A N 1
ATOM 1559 C CA . ALA A 1 187 ? -19.360 -3.025 24.214 1.00 92.25 187 ALA A CA 1
ATOM 1560 C C . ALA A 1 187 ? -18.968 -2.269 25.497 1.00 92.25 187 ALA A C 1
ATOM 1562 O O . ALA A 1 187 ? -18.720 -2.882 26.535 1.00 92.25 187 ALA A O 1
ATOM 1563 N N . LEU A 1 188 ? -19.005 -0.934 25.461 1.00 94.00 188 LEU A N 1
ATOM 1564 C CA . LEU A 1 188 ? -18.774 -0.065 26.620 1.00 94.00 188 LEU A CA 1
ATOM 1565 C C . LEU A 1 188 ? -19.995 0.065 27.550 1.00 94.00 188 LEU A C 1
ATOM 1567 O O . LEU A 1 188 ? -19.949 0.842 28.504 1.00 94.00 188 LEU A O 1
ATOM 1571 N N . LYS A 1 189 ? -21.088 -0.670 27.290 1.00 93.31 189 LYS A N 1
ATOM 1572 C CA . LYS A 1 189 ? -22.351 -0.636 28.057 1.00 93.31 189 LYS A CA 1
ATOM 1573 C C . LYS A 1 189 ? -22.995 0.755 28.138 1.00 93.31 189 LYS A C 1
ATOM 1575 O O . LYS A 1 189 ? -23.740 1.059 29.070 1.00 93.31 189 LYS A O 1
ATOM 1580 N N . LYS A 1 190 ? -22.750 1.612 27.145 1.00 92.44 190 LYS A N 1
ATOM 1581 C CA . LYS A 1 190 ? -23.347 2.951 27.019 1.00 92.44 190 LYS A CA 1
ATOM 1582 C C . LYS A 1 190 ? -24.707 2.860 26.315 1.00 92.44 190 LYS A C 1
ATOM 1584 O O . LYS A 1 190 ? -24.910 3.451 25.258 1.00 92.44 190 LYS A O 1
ATOM 1589 N N . HIS A 1 191 ? -25.627 2.084 26.893 1.00 87.50 191 HIS A N 1
ATOM 1590 C CA . HIS A 1 191 ? -26.878 1.679 26.237 1.00 87.50 191 HIS A CA 1
ATOM 1591 C C . HIS A 1 191 ? -27.797 2.847 25.858 1.00 87.50 191 HIS A C 1
ATOM 1593 O O . HIS A 1 191 ? -28.339 2.826 24.761 1.00 87.50 191 HIS A O 1
ATOM 1599 N N . SER A 1 192 ? -27.908 3.886 26.694 1.00 87.19 192 SER A N 1
ATOM 1600 C CA . SER A 1 192 ? -28.745 5.056 26.379 1.00 87.19 192 SER A CA 1
ATOM 1601 C C . SER A 1 192 ? -28.289 5.764 25.102 1.00 87.19 192 SER A C 1
ATOM 1603 O O . SER A 1 192 ? -29.086 6.020 24.209 1.00 87.19 192 SER A O 1
ATOM 1605 N N . LYS A 1 193 ? -26.979 5.994 24.966 1.00 87.25 193 LYS A N 1
ATOM 1606 C CA . LYS A 1 193 ? -26.391 6.598 23.764 1.00 87.25 193 LYS A CA 1
ATOM 1607 C C . LYS A 1 193 ? -26.531 5.700 22.540 1.00 87.25 193 LYS A C 1
ATOM 1609 O O . LYS A 1 193 ? -26.707 6.200 21.437 1.00 87.25 193 LYS A O 1
ATOM 1614 N N . ALA A 1 194 ? -26.426 4.383 22.721 1.00 85.62 194 ALA A N 1
ATOM 1615 C CA . ALA A 1 194 ? -26.616 3.436 21.627 1.00 85.62 194 ALA A CA 1
ATOM 1616 C C . ALA A 1 194 ? -28.063 3.459 21.108 1.00 85.62 194 ALA A C 1
ATOM 1618 O O . ALA A 1 194 ? -28.270 3.405 19.901 1.00 85.62 194 ALA A O 1
ATOM 1619 N N . GLU A 1 195 ? -29.046 3.569 22.004 1.00 84.69 195 GLU A N 1
ATOM 1620 C CA . GLU A 1 195 ? -30.467 3.675 21.657 1.00 84.69 195 GLU A CA 1
ATOM 1621 C C . GLU A 1 195 ? -30.781 4.992 20.937 1.00 84.69 195 GLU A C 1
ATOM 1623 O O . GLU A 1 195 ? -31.382 4.971 19.865 1.00 84.69 195 GLU A O 1
ATOM 1628 N N . GLU A 1 196 ? -30.297 6.123 21.461 1.00 88.12 196 GLU A N 1
ATOM 1629 C CA . GLU A 1 196 ? -30.403 7.434 20.802 1.00 88.12 196 GLU A CA 1
ATOM 1630 C C . GLU A 1 196 ? -29.837 7.396 19.377 1.00 88.12 196 GLU A C 1
ATOM 1632 O O . GLU A 1 196 ? -30.487 7.834 18.427 1.00 88.12 196 GLU A O 1
ATOM 1637 N N . LEU A 1 197 ? -28.639 6.824 19.221 1.00 87.44 197 LEU A N 1
ATOM 1638 C CA . LEU A 1 197 ? -27.983 6.704 17.927 1.00 87.44 197 LEU A CA 1
ATOM 1639 C C . LEU A 1 197 ? -28.776 5.795 16.980 1.00 87.44 197 LEU A C 1
ATOM 1641 O O . LEU A 1 197 ? -29.004 6.160 15.832 1.00 87.44 197 LEU A O 1
ATOM 1645 N N . ALA A 1 198 ? -29.220 4.627 17.448 1.00 84.06 198 ALA A N 1
ATOM 1646 C CA . ALA A 1 198 ? -29.986 3.687 16.635 1.00 84.06 198 ALA A CA 1
ATOM 1647 C C . ALA A 1 198 ? -31.293 4.305 16.114 1.00 84.06 198 ALA A C 1
ATOM 1649 O O . ALA A 1 198 ? -31.620 4.120 14.942 1.00 84.06 198 ALA A O 1
ATOM 1650 N N . ASN A 1 199 ? -31.997 5.071 16.952 1.00 84.19 199 ASN A N 1
ATOM 1651 C CA . ASN A 1 199 ? -33.233 5.752 16.568 1.00 84.19 199 ASN A CA 1
ATOM 1652 C C . ASN A 1 199 ? -32.978 6.837 15.511 1.00 84.19 199 ASN A C 1
ATOM 1654 O O . ASN A 1 199 ? -33.683 6.880 14.506 1.00 84.19 199 ASN A O 1
ATOM 1658 N N . LEU A 1 200 ? -31.917 7.635 15.672 1.00 83.88 200 LEU A N 1
ATOM 1659 C CA . LEU A 1 200 ? -31.554 8.692 14.720 1.00 83.88 200 LEU A CA 1
ATOM 1660 C C . LEU A 1 200 ? -31.307 8.140 13.303 1.00 83.88 200 LEU A C 1
ATOM 1662 O O . LEU A 1 200 ? -31.791 8.698 12.322 1.00 83.88 200 LEU A O 1
ATOM 1666 N N . TYR A 1 201 ? -30.629 6.994 13.181 1.00 76.81 201 TYR A N 1
ATOM 1667 C CA . TYR A 1 201 ? -30.390 6.372 11.870 1.00 76.81 201 TYR A CA 1
ATOM 1668 C C . TYR A 1 201 ? -31.577 5.559 11.331 1.00 76.81 201 TYR A C 1
ATOM 1670 O O . TYR A 1 201 ? -31.664 5.352 10.120 1.00 76.81 201 TYR A O 1
ATOM 1678 N N . GLN A 1 202 ? -32.503 5.100 12.182 1.00 72.19 202 GLN A N 1
ATOM 1679 C CA . GLN A 1 202 ? -33.779 4.535 11.721 1.00 72.19 202 GLN A CA 1
ATOM 1680 C C . GLN A 1 202 ? -34.687 5.615 11.110 1.00 72.19 202 GLN A C 1
ATOM 1682 O O . GLN A 1 202 ? -35.358 5.362 10.104 1.00 72.19 202 GLN A O 1
ATOM 1687 N N . GLU A 1 203 ? -34.680 6.824 11.671 1.00 61.19 203 GLU A N 1
ATOM 1688 C CA . GLU A 1 203 ? -35.410 7.979 11.137 1.00 61.19 203 GLU A CA 1
ATOM 1689 C C . GLU A 1 203 ? -34.834 8.448 9.786 1.00 61.19 203 GLU A C 1
ATOM 1691 O O . GLU A 1 203 ? -35.585 8.621 8.826 1.00 61.19 203 GLU A O 1
ATOM 1696 N N . ASP A 1 204 ? -33.508 8.521 9.634 1.00 58.88 204 ASP A N 1
ATOM 1697 C CA . ASP A 1 204 ? -32.873 8.864 8.347 1.00 58.88 204 ASP A CA 1
ATOM 1698 C C . ASP A 1 204 ? -33.192 7.850 7.224 1.00 58.88 204 ASP A C 1
ATOM 1700 O O . ASP A 1 204 ? -33.427 8.228 6.071 1.00 58.88 204 ASP A O 1
ATOM 1704 N N . LEU A 1 205 ? -33.263 6.551 7.550 1.00 52.62 205 LEU A N 1
ATOM 1705 C CA . LEU A 1 205 ? -33.653 5.493 6.604 1.00 52.62 205 LEU A CA 1
ATOM 1706 C C . LEU A 1 205 ? -35.135 5.559 6.211 1.00 52.62 205 LEU A C 1
ATOM 1708 O O . LEU A 1 205 ? -35.489 5.199 5.088 1.00 52.62 205 LEU A O 1
ATOM 1712 N N . THR A 1 206 ? -36.007 6.011 7.114 1.00 51.12 206 THR A N 1
ATOM 1713 C CA . THR A 1 206 ? -37.449 6.121 6.847 1.00 51.12 206 THR A CA 1
ATOM 1714 C C . THR A 1 206 ? -37.804 7.388 6.068 1.00 51.12 206 THR A C 1
ATOM 1716 O O . THR A 1 206 ? -38.696 7.333 5.222 1.00 51.12 206 THR A O 1
ATOM 1719 N N . ILE A 1 207 ? -37.065 8.489 6.239 1.00 47.84 207 ILE A N 1
ATOM 1720 C CA . ILE A 1 207 ? -37.249 9.724 5.454 1.00 47.84 207 ILE A CA 1
ATOM 1721 C C . ILE A 1 207 ? -36.780 9.539 3.997 1.00 47.84 207 ILE A C 1
ATOM 1723 O O . ILE A 1 207 ? -37.433 10.031 3.077 1.00 47.84 207 ILE A O 1
ATOM 1727 N N . GLY A 1 208 ? -35.714 8.764 3.751 1.00 41.28 208 GLY A N 1
ATOM 1728 C CA . GLY A 1 208 ? -35.246 8.429 2.394 1.00 41.28 208 GLY A CA 1
ATOM 1729 C C . GLY A 1 208 ? -36.144 7.455 1.613 1.00 41.28 208 GLY A C 1
ATOM 1730 O O . GLY A 1 208 ? -35.948 7.268 0.412 1.00 41.28 208 GLY A O 1
ATOM 1731 N N . LEU A 1 209 ? -37.126 6.841 2.281 1.00 37.75 209 LEU A N 1
ATOM 1732 C CA . LEU A 1 209 ? -38.061 5.868 1.712 1.00 37.75 209 LEU A CA 1
ATOM 1733 C C . LEU A 1 209 ? -39.475 6.412 1.511 1.00 37.75 209 LEU A C 1
ATOM 1735 O O . LEU A 1 209 ? -40.315 5.644 1.052 1.00 37.75 209 LEU A O 1
ATOM 1739 N N . ILE A 1 210 ? -39.758 7.687 1.802 1.00 40.78 210 ILE A N 1
ATOM 1740 C CA . ILE A 1 210 ? -41.016 8.304 1.367 1.00 40.78 210 ILE A CA 1
ATOM 1741 C C . ILE A 1 210 ? -40.879 8.547 -0.141 1.00 40.78 210 ILE A C 1
ATOM 1743 O O . ILE A 1 210 ? -40.190 9.491 -0.539 1.00 40.78 210 ILE A O 1
ATOM 1747 N N . PRO A 1 211 ? -41.500 7.734 -1.021 1.00 40.09 211 PRO A N 1
ATOM 1748 C CA . PRO A 1 211 ? -41.603 8.129 -2.409 1.00 40.09 211 PRO A CA 1
ATOM 1749 C C . PRO A 1 211 ? -42.475 9.379 -2.391 1.00 40.09 211 PRO A C 1
ATOM 1751 O O . PRO A 1 211 ? -43.497 9.411 -1.703 1.00 40.09 211 PRO A O 1
ATOM 1754 N N . SER A 1 212 ? -42.074 10.408 -3.127 1.00 45.16 212 SER A N 1
ATOM 1755 C CA . SER A 1 212 ? -42.912 11.561 -3.426 1.00 45.16 212 SER A CA 1
ATOM 1756 C C . SER A 1 212 ? -44.216 11.084 -4.072 1.00 45.16 212 SER A C 1
ATOM 1758 O O . SER A 1 212 ? -44.328 10.963 -5.290 1.00 45.16 212 SER A O 1
ATOM 1760 N N . VAL A 1 213 ? -45.191 10.753 -3.240 1.00 46.03 213 VAL A N 1
ATOM 1761 C CA . VAL A 1 213 ? -46.584 10.558 -3.590 1.00 46.03 213 VAL A CA 1
ATOM 1762 C C . VAL A 1 213 ? -47.313 11.609 -2.778 1.00 46.03 213 VAL A C 1
ATOM 1764 O O . VAL A 1 213 ? -47.220 11.606 -1.553 1.00 46.03 213 VAL A O 1
ATOM 1767 N N . LEU A 1 214 ? -48.036 12.466 -3.502 1.00 39.00 214 LEU A N 1
ATOM 1768 C CA . LEU A 1 214 ? -48.834 13.618 -3.063 1.00 39.00 214 LEU A CA 1
ATOM 1769 C C . LEU A 1 214 ? -48.119 14.977 -3.171 1.00 39.00 214 LEU A C 1
ATOM 1771 O O . LEU A 1 214 ? -47.768 15.589 -2.166 1.00 39.00 214 LEU A O 1
ATOM 1775 N N . ALA A 1 215 ? -47.971 15.475 -4.403 1.00 36.31 215 ALA A N 1
ATOM 1776 C CA . ALA A 1 215 ? -48.823 16.552 -4.940 1.00 36.31 215 ALA A CA 1
ATOM 1777 C C . ALA A 1 215 ? -48.488 16.827 -6.415 1.00 36.31 215 ALA A C 1
ATOM 1779 O O . ALA A 1 215 ? -47.300 17.079 -6.712 1.00 36.31 215 ALA A O 1
#